Protein AF-0000000084919723 (afdb_homodimer)

Nearest PDB structures (foldseek):
  8glk-assembly1_D  TM=8.904E-01  e=1.336E-05  Flavobacterium johnsoniae
  6lej-assembly1_B  TM=5.626E-01  e=4.099E-02  Escherichia coli
  5lfr-assembly1_A  TM=5.494E-01  e=1.165E-01  Mus musculus
  5lf5-assembly1_A-2  TM=5.710E-01  e=1.374E-01  Mus musculus
  6fg9-assembly1_A  TM=4.676E-01  e=4.608E-01  Mus musculus

Foldseek 3Di:
DPPPPPPPPPPPPPPPPPPPPLPVFVPQAPWDWPDAAAEPQKIWTDGPVQAKKWKWKAAPVGHTPDTDIDRHTMDGRNVPDFDKIWMWIGDDPTIHIDIYGYD/DPPPPPPPPPPPPPPPPPPPPLPVFVPQAPWDWPDAAAEPQKIWTDGPVQAKKWKWKAAPVGHTPDTDIDRHTMDGRNVPDFDKIKMWIDDDPTIGIDIYGYD

Solvent-accessible surface area (backbone atoms only — not comparable to full-atom values): 11882 Å² total; per-residue (Å²): 135,87,80,80,81,79,80,80,78,78,78,77,78,74,28,52,25,56,60,51,60,84,52,78,38,67,58,50,57,63,62,42,72,41,58,74,59,20,71,79,32,45,34,33,48,42,42,70,81,58,55,59,27,43,40,39,28,24,38,62,72,48,49,77,76,45,75,48,75,38,78,61,38,76,42,82,44,67,87,54,73,64,45,61,32,33,35,35,43,34,43,86,95,28,42,38,77,44,84,39,41,36,88,133,87,80,78,77,80,79,79,78,76,78,76,78,76,25,51,26,55,60,51,61,85,52,76,36,68,58,49,58,65,63,41,72,42,57,75,61,19,69,79,31,45,34,31,48,42,41,71,79,58,57,59,27,43,40,39,30,24,39,63,70,49,49,77,74,45,76,47,77,38,76,61,37,75,43,83,44,68,88,55,73,65,46,60,31,30,36,34,43,34,43,87,95,28,42,40,77,44,83,39,41,36,88

Organism: Cellulophaga lytica (strain ATCC 23178 / DSM 7489 / JCM 8516 / NBRC 14961 / NCIMB 1423 / VKM B-1433 / Cy l20) (NCBI:txid867900)

InterPro domains:
  IPR026444 Secretion system, C-terminal sorting domain [PF18962] (32-103)
  IPR026444 Secretion system, C-terminal sorting domain [TIGR04183] (33-103)

Secondary structure (DSSP, 8-state):
----------------B----S---S--TT-EEESSSB-SSEEEEE-SS---EEEEEEETTS-EEEEEEESSSEEE-TTSPSEEEEEEEEETTEEEEEEEEE-/----------------B--------S--TT-EEESSSB-SSEEEEE-SS---EEEEEEETTS-EEEEEEESSSEEE-TTSPSEEEEEEEEETTEEEEEEEEE-

pLDDT: mean 82.04, std 25.52, range [29.33, 98.75]

Radius of gyration: 21.24 Å; Cα contacts (8 Å, |Δi|>4): 417; chains: 2; bounding box: 70×53×60 Å

Structure (mmCIF, N/CA/C/O backbone):
data_AF-0000000084919723-model_v1
#
loop_
_entity.id
_entity.type
_entity.pdbx_description
1 polymer 'Secretion system C-terminal sorting domain-containing protein'
#
loop_
_atom_site.group_PDB
_atom_site.id
_atom_site.type_symbol
_atom_site.label_atom_id
_atom_site.label_alt_id
_atom_site.label_comp_id
_atom_site.label_asym_id
_atom_site.label_entity_id
_atom_site.label_seq_id
_atom_site.pdbx_PDB_ins_code
_atom_site.Cartn_x
_atom_site.Cartn_y
_atom_site.Cartn_z
_atom_site.occupancy
_atom_site.B_iso_or_equiv
_atom_site.auth_seq_id
_atom_site.auth_comp_id
_atom_site.auth_asym_id
_atom_site.auth_atom_id
_atom_site.pdbx_PDB_model_num
ATOM 1 N N . MET A 1 1 ? -55.062 -5.582 0.787 1 38.34 1 MET A N 1
ATOM 2 C CA . MET A 1 1 ? -53.969 -4.633 0.976 1 38.34 1 MET A CA 1
ATOM 3 C C . MET A 1 1 ? -52.625 -5.352 1.031 1 38.34 1 MET A C 1
ATOM 5 O O . MET A 1 1 ? -52.438 -6.289 1.811 1 38.34 1 MET A O 1
ATOM 9 N N . LYS A 1 2 ? -52.031 -5.523 -0.202 1 42.22 2 LYS A N 1
ATOM 10 C CA . LYS A 1 2 ? -50.781 -6.238 -0.473 1 42.22 2 LYS A CA 1
ATOM 11 C C . LYS A 1 2 ? -49.594 -5.57 0.223 1 42.22 2 LYS A C 1
ATOM 13 O O . LYS A 1 2 ? -49.344 -4.375 0.038 1 42.22 2 LYS A O 1
ATOM 18 N N . HIS A 1 3 ? -49.25 -5.906 1.505 1 44.12 3 HIS A N 1
ATOM 19 C CA . HIS A 1 3 ? -48.062 -5.445 2.256 1 44.12 3 HIS A CA 1
ATOM 20 C C . HIS A 1 3 ? -46.781 -5.816 1.548 1 44.12 3 HIS A C 1
ATOM 22 O O . HIS A 1 3 ? -46.531 -6.992 1.264 1 44.12 3 HIS A O 1
ATOM 28 N N . LEU A 1 4 ? -46.281 -4.988 0.608 1 45.72 4 LEU A N 1
ATOM 29 C CA . LEU A 1 4 ? -44.969 -5.039 -0.039 1 45.72 4 LEU A CA 1
ATOM 30 C C . LEU A 1 4 ? -43.844 -4.93 0.989 1 45.72 4 LEU A C 1
ATOM 32 O O . LEU A 1 4 ? -43.75 -3.928 1.697 1 45.72 4 LEU A O 1
ATOM 36 N N . TYR A 1 5 ? -43.312 -6.059 1.498 1 51.69 5 TYR A N 1
ATOM 37 C CA . TYR A 1 5 ? -42.125 -6.129 2.348 1 51.69 5 TYR A CA 1
ATOM 38 C C . TYR A 1 5 ? -40.875 -5.621 1.609 1 51.69 5 TYR A C 1
ATOM 40 O O . TYR A 1 5 ? -40.625 -6.016 0.469 1 51.69 5 TYR A O 1
ATOM 48 N N . LEU A 1 6 ? -40.469 -4.383 1.854 1 44.09 6 LEU A N 1
ATOM 49 C CA . LEU A 1 6 ? -39.188 -3.785 1.432 1 44.09 6 LEU A CA 1
ATOM 50 C C . LEU A 1 6 ? -38 -4.547 2.018 1 44.09 6 LEU A C 1
ATOM 52 O O . LEU A 1 6 ? -37.844 -4.582 3.236 1 44.09 6 LEU A O 1
ATOM 56 N N . VAL A 1 7 ? -37.5 -5.594 1.404 1 42.28 7 VAL A N 1
ATOM 57 C CA . VAL A 1 7 ? -36.281 -6.332 1.781 1 42.28 7 VAL A CA 1
ATOM 58 C C . VAL A 1 7 ? -35.062 -5.414 1.688 1 42.28 7 VAL A C 1
ATOM 60 O O . VAL A 1 7 ? -34.75 -4.895 0.614 1 42.28 7 VAL A O 1
ATOM 63 N N . LEU A 1 8 ? -34.688 -4.703 2.742 1 40.97 8 LEU A N 1
ATOM 64 C CA . LEU A 1 8 ? -33.469 -3.93 2.957 1 40.97 8 LEU A CA 1
ATOM 65 C C . LEU A 1 8 ? -32.219 -4.805 2.785 1 40.97 8 LEU A C 1
ATOM 67 O O . LEU A 1 8 ? -31.984 -5.703 3.596 1 40.97 8 LEU A O 1
ATOM 71 N N . PHE A 1 9 ? -31.75 -5.031 1.542 1 41.09 9 PHE A N 1
ATOM 72 C CA . PHE A 1 9 ? -30.484 -5.676 1.232 1 41.09 9 PHE A CA 1
ATOM 73 C C . PHE A 1 9 ? -29.312 -4.812 1.685 1 41.09 9 PHE A C 1
ATOM 75 O O . PHE A 1 9 ? -29.062 -3.75 1.111 1 41.09 9 PHE A O 1
ATOM 82 N N . PHE A 1 10 ? -29 -4.75 2.951 1 34.84 10 PHE A N 1
ATOM 83 C CA . PHE A 1 10 ? -27.797 -4.094 3.457 1 34.84 10 PHE A CA 1
ATOM 84 C C . PHE A 1 10 ? -26.547 -4.77 2.916 1 34.84 10 PHE A C 1
ATOM 86 O O . PHE A 1 10 ? -26.281 -5.934 3.223 1 34.84 10 PHE A O 1
ATOM 93 N N . VAL A 1 11 ? -26.047 -4.359 1.788 1 35.03 11 VAL A N 1
ATOM 94 C CA . VAL A 1 11 ? -24.75 -4.785 1.243 1 35.03 11 VAL A CA 1
ATOM 95 C C . VAL A 1 11 ? -23.625 -4.297 2.146 1 35.03 11 VAL A C 1
ATOM 97 O O . VAL A 1 11 ? -23.422 -3.09 2.297 1 35.03 11 VAL A O 1
ATOM 100 N N . PHE A 1 12 ? -23.297 -4.957 3.219 1 29.52 12 PHE A N 1
ATOM 101 C CA . PHE A 1 12 ? -22.094 -4.809 4.039 1 29.52 12 PHE A CA 1
ATOM 102 C C . PHE A 1 12 ? -20.844 -4.918 3.188 1 29.52 12 PHE A C 1
ATOM 104 O O . PHE A 1 12 ? -20.531 -5.988 2.654 1 29.52 12 PHE A O 1
ATOM 111 N N . SER A 1 13 ? -20.469 -3.842 2.52 1 32.53 13 SER A N 1
ATOM 112 C CA . SER A 1 13 ? -19.188 -3.793 1.839 1 32.53 13 SER A CA 1
ATOM 113 C C . SER A 1 13 ? -18.031 -3.99 2.82 1 32.53 13 SER A C 1
ATOM 115 O O . SER A 1 13 ? -17.828 -3.172 3.723 1 32.53 13 SER A O 1
ATOM 117 N N . THR A 1 14 ? -17.703 -5.156 3.324 1 29.45 14 THR A N 1
ATOM 118 C CA . THR A 1 14 ? -16.562 -5.531 4.145 1 29.45 14 THR A CA 1
ATOM 119 C C . THR A 1 14 ? -15.25 -5.066 3.504 1 29.45 14 THR A C 1
ATOM 121 O O . THR A 1 14 ? -14.938 -5.453 2.375 1 29.45 14 THR A O 1
ATOM 124 N N . VAL A 1 15 ? -14.859 -3.859 3.725 1 32.19 15 VAL A N 1
ATOM 125 C CA . VAL A 1 15 ? -13.492 -3.469 3.404 1 32.19 15 VAL A CA 1
ATOM 126 C C . VAL A 1 15 ? -12.508 -4.391 4.125 1 32.19 15 VAL A C 1
ATOM 128 O O . VAL A 1 15 ? -12.609 -4.59 5.336 1 32.19 15 VAL A O 1
ATOM 131 N N . VAL A 1 16 ? -12.117 -5.434 3.605 1 32.03 16 VAL A N 1
ATOM 132 C CA . VAL A 1 16 ? -11.102 -6.32 4.152 1 32.03 16 VAL A CA 1
ATOM 133 C C . VAL A 1 16 ? -9.812 -5.535 4.414 1 32.03 16 VAL A C 1
ATOM 135 O O . VAL A 1 16 ? -9.273 -4.895 3.51 1 32.03 16 VAL A O 1
ATOM 138 N N . ALA A 1 17 ? -9.688 -4.91 5.539 1 35.28 17 ALA A N 1
ATOM 139 C CA . ALA A 1 17 ? -8.375 -4.508 6.047 1 35.28 17 ALA A CA 1
ATOM 140 C C . ALA A 1 17 ? -7.332 -5.59 5.789 1 35.28 17 ALA A C 1
ATOM 142 O O . ALA A 1 17 ? -7.508 -6.738 6.199 1 35.28 17 ALA A O 1
ATOM 143 N N . PHE A 1 18 ? -6.621 -5.379 4.738 1 35.22 18 PHE A N 1
ATOM 144 C CA . PHE A 1 18 ? -5.488 -6.242 4.426 1 35.22 18 PHE A CA 1
ATOM 145 C C . PHE A 1 18 ? -4.449 -6.199 5.539 1 35.22 18 PHE A C 1
ATOM 147 O O . PHE A 1 18 ? -3.451 -5.484 5.438 1 35.22 18 PHE A O 1
ATOM 154 N N . GLY A 1 19 ? -4.902 -5.84 6.754 1 35 19 GLY A N 1
ATOM 155 C CA . GLY A 1 19 ? -3.828 -6.102 7.695 1 35 19 GLY A CA 1
ATOM 156 C C . GLY A 1 19 ? -3.338 -7.535 7.656 1 35 19 GLY A C 1
ATOM 157 O O . GLY A 1 19 ? -3.471 -8.273 8.641 1 35 19 GLY A O 1
ATOM 158 N N . GLN A 1 20 ? -3.633 -8.211 6.742 1 32.84 20 GLN A N 1
ATOM 159 C CA . GLN A 1 20 ? -2.963 -9.492 6.914 1 32.84 20 GLN A CA 1
ATOM 160 C C . GLN A 1 20 ? -1.489 -9.305 7.266 1 32.84 20 GLN A C 1
ATOM 162 O O . GLN A 1 20 ? -0.781 -8.539 6.602 1 32.84 20 GLN A O 1
ATOM 167 N N . ASP A 1 21 ? -1.172 -9.289 8.516 1 33.5 21 ASP A N 1
ATOM 168 C CA . ASP A 1 21 ? 0.219 -9.695 8.695 1 33.5 21 ASP A CA 1
ATOM 169 C C . ASP A 1 21 ? 0.767 -10.352 7.43 1 33.5 21 ASP A C 1
ATOM 171 O O . ASP A 1 21 ? 0.082 -11.148 6.793 1 33.5 21 ASP A O 1
ATOM 175 N N . ALA A 1 22 ? 1.42 -9.609 6.594 1 39.16 22 ALA A N 1
ATOM 176 C CA . ALA A 1 22 ? 2.186 -10.492 5.719 1 39.16 22 ALA A CA 1
ATOM 177 C C . ALA A 1 22 ? 2.395 -11.859 6.371 1 39.16 22 ALA A C 1
ATOM 179 O O . ALA A 1 22 ? 3.41 -12.094 7.031 1 39.16 22 ALA A O 1
ATOM 180 N N . LYS A 1 23 ? 1.551 -12.172 7.445 1 38.44 23 LYS A N 1
ATOM 181 C CA . LYS A 1 23 ? 1.641 -13.586 7.82 1 38.44 23 LYS A CA 1
ATOM 182 C C . LYS A 1 23 ? 2.076 -14.445 6.637 1 38.44 23 LYS A C 1
ATOM 184 O O . LYS A 1 23 ? 1.761 -14.125 5.484 1 38.44 23 LYS A O 1
ATOM 189 N N . ASN A 1 24 ? 3.012 -15.32 6.875 1 38.72 24 ASN A N 1
ATOM 190 C CA . ASN A 1 24 ? 3.305 -16.578 6.188 1 38.72 24 ASN A CA 1
ATOM 191 C C . ASN A 1 24 ? 2.031 -17.25 5.691 1 38.72 24 ASN A C 1
ATOM 193 O O . ASN A 1 24 ? 1.347 -17.938 6.453 1 38.72 24 ASN A O 1
ATOM 197 N N . SER A 1 25 ? 0.847 -16.453 5.391 1 46.12 25 SER A N 1
ATOM 198 C CA . SER A 1 25 ? -0.147 -17.297 4.723 1 46.12 25 SER A CA 1
ATOM 199 C C . SER A 1 25 ? 0.434 -18.656 4.34 1 46.12 25 SER A C 1
ATOM 201 O O . SER A 1 25 ? 1.644 -18.781 4.145 1 46.12 25 SER A O 1
ATOM 203 N N . SER A 1 26 ? -0.144 -19.594 4.766 1 57.94 26 SER A N 1
ATOM 204 C CA . SER A 1 26 ? 0.304 -20.906 4.312 1 57.94 26 SER A CA 1
ATOM 205 C C . SER A 1 26 ? 0.891 -20.844 2.906 1 57.94 26 SER A C 1
ATOM 207 O O . SER A 1 26 ? 0.173 -20.562 1.943 1 57.94 26 SER A O 1
ATOM 209 N N . ASP A 1 27 ? 2.189 -20.25 2.797 1 80.38 27 ASP A N 1
ATOM 210 C CA . ASP A 1 27 ? 3 -19.922 1.627 1 80.38 27 ASP A CA 1
ATOM 211 C C . ASP A 1 27 ? 2.902 -21.016 0.569 1 80.38 27 ASP A C 1
ATOM 213 O O . ASP A 1 27 ? 2.734 -22.188 0.9 1 80.38 27 ASP A O 1
ATOM 217 N N . ILE A 1 28 ? 2.266 -20.531 -0.395 1 95.44 28 ILE A N 1
ATOM 218 C CA . ILE A 1 28 ? 2.369 -21.391 -1.572 1 95.44 28 ILE A CA 1
ATOM 219 C C . ILE A 1 28 ? 3.797 -21.906 -1.703 1 95.44 28 ILE A C 1
ATOM 221 O O . ILE A 1 28 ? 4.742 -21.125 -1.855 1 95.44 28 ILE A O 1
ATOM 225 N N . GLU A 1 29 ? 3.828 -23.25 -1.446 1 94.88 29 GLU A N 1
ATOM 226 C CA . GLU A 1 29 ? 5.148 -23.875 -1.466 1 94.88 29 GLU A CA 1
ATOM 227 C C . GLU A 1 29 ? 5.887 -23.562 -2.766 1 94.88 29 GLU A C 1
ATOM 229 O O . GLU A 1 29 ? 5.348 -23.766 -3.855 1 94.88 29 GLU A O 1
ATOM 234 N N . GLY A 1 30 ? 7.051 -23.078 -2.668 1 96.19 30 GLY A N 1
ATOM 235 C CA . GLY A 1 30 ? 7.914 -22.875 -3.82 1 96.19 30 GLY A CA 1
ATOM 236 C C . GLY A 1 30 ? 7.598 -21.609 -4.594 1 96.19 30 GLY A C 1
ATOM 237 O O . GLY A 1 30 ? 8.094 -21.422 -5.703 1 96.19 30 GLY A O 1
ATOM 238 N N . LEU A 1 31 ? 6.828 -20.766 -4.039 1 96.94 31 LEU A N 1
ATOM 239 C CA . LEU A 1 31 ? 6.422 -19.562 -4.77 1 96.94 31 LEU A CA 1
ATOM 240 C C . LEU A 1 31 ? 7.621 -18.656 -5.027 1 96.94 31 LEU A C 1
ATOM 242 O O . LEU A 1 31 ? 8.336 -18.281 -4.098 1 96.94 31 LEU A O 1
ATOM 246 N N . LYS A 1 32 ? 7.816 -18.359 -6.34 1 96.44 32 LYS A N 1
ATOM 247 C CA . LYS A 1 32 ? 8.836 -17.406 -6.797 1 96.44 32 LYS A CA 1
ATOM 248 C C . LYS A 1 32 ? 8.289 -16.484 -7.879 1 96.44 32 LYS A C 1
ATOM 250 O O . LYS A 1 32 ? 7.551 -16.938 -8.766 1 96.44 32 LYS A O 1
ATOM 255 N N . LEU A 1 33 ? 8.609 -15.281 -7.676 1 97.38 33 LEU A N 1
ATOM 256 C CA . LEU A 1 33 ? 8.289 -14.281 -8.688 1 97.38 33 LEU A CA 1
ATOM 257 C C . LEU A 1 33 ? 9.562 -13.727 -9.32 1 97.38 33 LEU A C 1
ATOM 259 O O . LEU A 1 33 ? 10.406 -13.148 -8.633 1 97.38 33 LEU A O 1
ATOM 263 N N . TYR A 1 34 ? 9.766 -13.914 -10.664 1 97.06 34 TYR A N 1
ATOM 264 C CA . TYR A 1 34 ? 10.961 -13.398 -11.32 1 97.06 34 TYR A CA 1
ATOM 265 C C . TYR A 1 34 ? 10.695 -13.094 -12.789 1 97.06 34 TYR A C 1
ATOM 267 O O . TYR A 1 34 ? 9.898 -13.781 -13.438 1 97.06 34 TYR A O 1
ATOM 275 N N . PRO A 1 35 ? 11.328 -12.117 -13.211 1 98 35 PRO A N 1
ATOM 276 C CA . PRO A 1 35 ? 12.141 -11.141 -12.484 1 98 35 PRO A CA 1
ATOM 277 C C . PRO A 1 35 ? 11.297 -10.172 -11.656 1 98 35 PRO A C 1
ATOM 279 O O . PRO A 1 35 ? 10.102 -10.023 -11.906 1 98 35 PRO A O 1
ATOM 282 N N . ASN A 1 36 ? 11.875 -9.523 -10.578 1 96.31 36 ASN A N 1
ATOM 283 C CA . ASN A 1 36 ? 11.312 -8.453 -9.758 1 96.31 36 ASN A CA 1
ATOM 284 C C . ASN A 1 36 ? 12.406 -7.535 -9.219 1 96.31 36 ASN A C 1
ATOM 286 O O . ASN A 1 36 ? 13.156 -7.914 -8.312 1 96.31 36 ASN A O 1
ATOM 290 N N . PRO A 1 37 ? 12.555 -6.457 -10.008 1 97.25 37 PRO A N 1
ATOM 291 C CA . PRO A 1 37 ? 11.602 -5.652 -10.781 1 97.25 37 PRO A CA 1
ATOM 292 C C . PRO A 1 37 ? 11.375 -6.191 -12.188 1 97.25 37 PRO A C 1
ATOM 294 O O . PRO A 1 37 ? 12.297 -6.754 -12.797 1 97.25 37 PRO A O 1
ATOM 297 N N . VAL A 1 38 ? 10.18 -6.027 -12.594 1 97.5 38 VAL A N 1
ATOM 298 C CA . VAL A 1 38 ? 9.812 -6.391 -13.961 1 97.5 38 VAL A CA 1
ATOM 299 C C . VAL A 1 38 ? 10.281 -5.305 -14.93 1 97.5 38 VAL A C 1
ATOM 301 O O . VAL A 1 38 ? 9.938 -4.133 -14.766 1 97.5 38 VAL A O 1
ATOM 304 N N . THR A 1 39 ? 10.984 -5.648 -15.938 1 95.19 39 THR A N 1
ATOM 305 C CA . THR A 1 39 ? 11.477 -4.656 -16.891 1 95.19 39 THR A CA 1
ATOM 306 C C . THR A 1 39 ? 11.031 -5.004 -18.312 1 95.19 39 THR A C 1
ATOM 308 O O . THR A 1 39 ? 10.984 -4.137 -19.188 1 95.19 39 THR A O 1
ATOM 311 N N . SER A 1 40 ? 10.648 -6.246 -18.562 1 89.5 40 SER A N 1
ATOM 312 C CA . SER A 1 40 ? 10.328 -6.715 -19.906 1 89.5 40 SER A CA 1
ATOM 313 C C . SER A 1 40 ? 8.828 -6.898 -20.078 1 89.5 40 SER A C 1
ATOM 315 O O . SER A 1 40 ? 8.375 -7.43 -21.094 1 89.5 40 SER A O 1
ATOM 317 N N . GLY A 1 41 ? 8.086 -6.512 -19.109 1 94.25 41 GLY A N 1
ATOM 318 C CA . GLY A 1 41 ? 6.633 -6.598 -19.188 1 94.25 41 GLY A CA 1
ATOM 319 C C . GLY A 1 41 ? 6.102 -7.977 -18.844 1 94.25 41 GLY A C 1
ATOM 320 O O . GLY A 1 41 ? 4.898 -8.227 -18.969 1 94.25 41 GLY A O 1
ATOM 321 N N . LYS A 1 42 ? 7.07 -8.867 -18.625 1 96.75 42 LYS A N 1
ATOM 322 C CA . LYS A 1 42 ? 6.656 -10.219 -18.266 1 96.75 42 LYS A CA 1
ATOM 323 C C . LYS A 1 42 ? 7.281 -10.656 -16.953 1 96.75 42 LYS A C 1
ATOM 325 O O . LYS A 1 42 ? 8.406 -10.273 -16.625 1 96.75 42 LYS A O 1
ATOM 330 N N . ILE A 1 43 ? 6.469 -11.484 -16.234 1 97.81 43 ILE A N 1
ATOM 331 C CA . ILE A 1 43 ? 6.988 -12.094 -15.008 1 97.81 43 ILE A CA 1
ATOM 332 C C . ILE A 1 43 ? 6.586 -13.562 -14.953 1 97.81 43 ILE A C 1
ATOM 334 O O . ILE A 1 43 ? 5.605 -13.969 -15.578 1 97.81 43 ILE A O 1
ATOM 338 N N . TYR A 1 44 ? 7.438 -14.281 -14.242 1 98.31 44 TYR A N 1
ATOM 339 C CA . TYR A 1 44 ? 7.133 -15.695 -14.039 1 98.31 44 TYR A CA 1
ATOM 340 C C . TYR A 1 44 ? 6.754 -15.969 -12.586 1 98.31 44 TYR A C 1
ATOM 342 O O . TYR A 1 44 ? 7.449 -15.531 -11.664 1 98.31 44 TYR A O 1
ATOM 350 N N . ILE A 1 45 ? 5.656 -16.688 -12.422 1 97.88 45 ILE A N 1
ATOM 351 C CA . ILE A 1 45 ? 5.188 -17.109 -11.102 1 97.88 45 ILE A CA 1
ATOM 352 C C . ILE A 1 45 ? 5.293 -18.625 -10.984 1 97.88 45 ILE A C 1
ATOM 354 O O . ILE A 1 45 ? 4.453 -19.359 -11.508 1 97.88 45 ILE A O 1
ATOM 358 N N . SER A 1 46 ? 6.285 -19 -10.227 1 97.62 46 SER A N 1
ATOM 359 C CA . SER A 1 46 ? 6.547 -20.422 -10.102 1 97.62 46 SER A CA 1
ATOM 360 C C . SER A 1 46 ? 6.102 -20.953 -8.742 1 97.62 46 SER A C 1
ATOM 362 O O . SER A 1 46 ? 6.285 -20.281 -7.719 1 97.62 46 SER A O 1
ATOM 364 N N . THR A 1 47 ? 5.465 -22.078 -8.672 1 97.06 47 THR A N 1
ATOM 365 C CA . THR A 1 47 ? 5.098 -22.797 -7.453 1 97.06 47 THR A CA 1
ATOM 366 C C . THR A 1 47 ? 5.434 -24.281 -7.582 1 97.06 47 THR A C 1
ATOM 368 O O . THR A 1 47 ? 5.684 -24.781 -8.688 1 97.06 47 THR A O 1
ATOM 371 N N . LYS A 1 48 ? 5.48 -24.953 -6.457 1 97 48 LYS A N 1
ATOM 372 C CA . LYS A 1 48 ? 5.824 -26.375 -6.48 1 97 48 LYS A CA 1
ATOM 373 C C . LYS A 1 48 ? 4.789 -27.172 -7.266 1 97 48 LYS A C 1
ATOM 375 O O . LYS A 1 48 ? 5.145 -28 -8.109 1 97 48 LYS A O 1
ATOM 380 N N . LYS A 1 49 ? 3.48 -26.938 -7.078 1 96.56 49 LYS A N 1
ATOM 381 C CA . LYS A 1 49 ? 2.408 -27.719 -7.684 1 96.56 49 LYS A CA 1
ATOM 382 C C . LYS A 1 49 ? 2.088 -27.219 -9.086 1 96.56 49 LYS A C 1
ATOM 384 O O . LYS A 1 49 ? 1.546 -27.953 -9.914 1 96.56 49 LYS A O 1
ATOM 389 N N . ASN A 1 50 ? 2.381 -25.938 -9.305 1 97.31 50 ASN A N 1
ATOM 390 C CA . ASN A 1 50 ? 2.068 -25.297 -10.578 1 97.31 50 ASN A CA 1
ATOM 391 C C . ASN A 1 50 ? 0.613 -25.516 -10.977 1 97.31 50 ASN A C 1
ATOM 393 O O . ASN A 1 50 ? 0.324 -25.828 -12.133 1 97.31 50 ASN A O 1
ATOM 397 N N . ALA A 1 51 ? -0.272 -25.578 -10.07 1 98.06 51 ALA A N 1
ATOM 398 C CA . ALA A 1 51 ? -1.706 -25.641 -10.336 1 98.06 51 ALA A CA 1
ATOM 399 C C . ALA A 1 51 ? -2.232 -24.312 -10.867 1 98.06 51 ALA A C 1
ATOM 401 O O . ALA A 1 51 ? -1.541 -23.297 -10.805 1 98.06 51 ALA A O 1
ATOM 402 N N . PRO A 1 52 ? -3.357 -24.297 -11.438 1 98.5 52 PRO A N 1
ATOM 403 C CA . PRO A 1 52 ? -3.947 -23.016 -11.859 1 98.5 52 PRO A CA 1
ATOM 404 C C . PRO A 1 52 ? -4.027 -22.016 -10.719 1 98.5 52 PRO A C 1
ATOM 406 O O . PRO A 1 52 ? -4.332 -22.375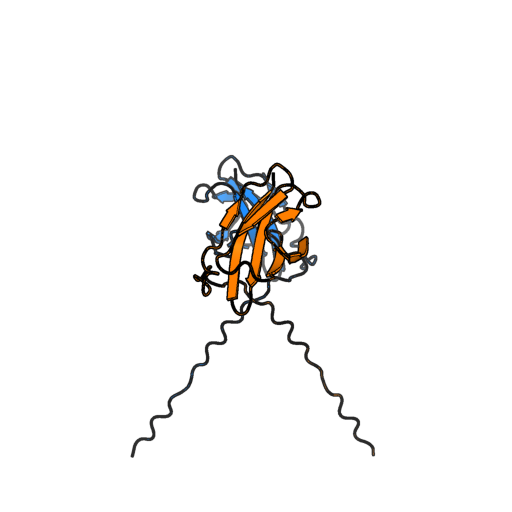 -9.578 1 98.5 52 PRO A O 1
ATOM 409 N N . LYS A 1 53 ? -3.793 -20.781 -11.125 1 98.38 53 LYS A N 1
ATOM 410 C CA . LYS A 1 53 ? -3.75 -19.734 -10.109 1 98.38 53 LYS A CA 1
ATOM 411 C C . LYS A 1 53 ? -4.734 -18.609 -10.438 1 98.38 53 LYS A C 1
ATOM 413 O O . LYS A 1 53 ? -5 -18.344 -11.609 1 98.38 53 LYS A O 1
ATOM 418 N N . LYS A 1 54 ? -5.289 -18.047 -9.43 1 98.75 54 LYS A N 1
ATOM 419 C CA . LYS A 1 54 ? -5.926 -16.734 -9.539 1 98.75 54 LYS A CA 1
ATOM 420 C C . LYS A 1 54 ? -4.98 -15.633 -9.094 1 98.75 54 LYS A C 1
ATOM 422 O O . LYS A 1 54 ? -4.387 -15.711 -8.016 1 98.75 54 LYS A O 1
ATOM 427 N N . ILE A 1 55 ? -4.82 -14.594 -9.961 1 98.62 55 ILE A N 1
ATOM 428 C CA . ILE A 1 55 ? -3.885 -13.508 -9.695 1 98.62 55 ILE A CA 1
ATOM 429 C C . ILE A 1 55 ? -4.648 -12.195 -9.531 1 98.62 55 ILE A C 1
ATOM 431 O O . ILE A 1 55 ? -5.48 -11.844 -10.367 1 98.62 55 ILE A O 1
ATOM 435 N N . LEU A 1 56 ? -4.406 -11.586 -8.414 1 98.62 56 LEU A N 1
ATOM 436 C CA . LEU A 1 56 ? -4.883 -10.227 -8.203 1 98.62 56 LEU A CA 1
ATOM 437 C C . LEU A 1 56 ? -3.719 -9.266 -7.996 1 98.62 56 LEU A C 1
ATOM 439 O O . LEU A 1 56 ? -2.799 -9.555 -7.227 1 98.62 56 LEU A O 1
ATOM 443 N N . ILE A 1 57 ? -3.795 -8.133 -8.727 1 98.44 57 ILE A N 1
ATOM 444 C CA . ILE A 1 57 ? -2.779 -7.105 -8.539 1 98.44 57 ILE A CA 1
ATOM 445 C C . ILE A 1 57 ? -3.445 -5.777 -8.188 1 98.44 57 ILE A C 1
ATOM 447 O O . ILE A 1 57 ? -4.402 -5.363 -8.852 1 98.44 57 ILE A O 1
ATOM 451 N N . PHE A 1 58 ? -2.895 -5.176 -7.176 1 98.12 58 PHE A N 1
ATOM 452 C CA . PHE A 1 58 ? -3.426 -3.902 -6.711 1 98.12 58 PHE A CA 1
ATOM 453 C C . PHE A 1 58 ? -2.34 -2.834 -6.699 1 98.12 58 PHE A C 1
ATOM 455 O O . PHE A 1 58 ? -1.177 -3.127 -6.414 1 98.12 58 PHE A O 1
ATOM 462 N N . ASP A 1 59 ? -2.781 -1.637 -6.93 1 96.62 59 ASP A N 1
ATOM 463 C CA . ASP A 1 59 ? -1.812 -0.558 -6.762 1 96.62 59 ASP A CA 1
ATOM 464 C C . ASP A 1 59 ? -1.728 -0.117 -5.301 1 96.62 59 ASP A C 1
ATOM 466 O O . ASP A 1 59 ? -2.361 -0.716 -4.43 1 96.62 59 ASP A O 1
ATOM 470 N N . VAL A 1 60 ? -0.961 0.832 -5.059 1 94.62 60 VAL A N 1
ATOM 471 C CA . VAL A 1 60 ? -0.621 1.212 -3.693 1 94.62 60 VAL A CA 1
ATOM 472 C C . VAL A 1 60 ? -1.845 1.809 -3.002 1 94.62 60 VAL A C 1
ATOM 474 O O . VAL A 1 60 ? -1.94 1.793 -1.772 1 94.62 60 VAL A O 1
ATOM 477 N N . LEU A 1 61 ? -2.738 2.283 -3.746 1 93.31 61 LEU A N 1
ATOM 478 C CA . LEU A 1 61 ? -3.934 2.893 -3.172 1 93.31 61 LEU A CA 1
ATOM 479 C C . LEU A 1 61 ? -5.047 1.864 -3.014 1 93.31 61 LEU A C 1
ATOM 481 O O . LEU A 1 61 ? -6.148 2.197 -2.566 1 93.31 61 LEU A O 1
ATOM 485 N N . GLY A 1 62 ? -4.738 0.647 -3.473 1 93.75 62 GLY A N 1
ATOM 486 C CA . GLY A 1 62 ? -5.695 -0.425 -3.248 1 93.75 62 GLY A CA 1
ATOM 487 C C . GLY A 1 62 ? -6.605 -0.672 -4.438 1 93.75 62 GLY A C 1
ATOM 488 O O . GLY A 1 62 ? -7.527 -1.486 -4.363 1 93.75 62 GLY A O 1
ATOM 489 N N . ASN A 1 63 ? -6.367 0.032 -5.512 1 95.12 63 ASN A N 1
ATOM 490 C CA . ASN A 1 63 ? -7.141 -0.223 -6.723 1 95.12 63 ASN A CA 1
ATOM 491 C C . ASN A 1 63 ? -6.68 -1.496 -7.426 1 95.12 63 ASN A C 1
ATOM 493 O O . ASN A 1 63 ? -5.48 -1.741 -7.555 1 95.12 63 ASN A O 1
ATOM 497 N N . LYS A 1 64 ? -7.645 -2.277 -7.879 1 97 64 LYS A N 1
ATOM 498 C CA . LYS A 1 64 ? -7.305 -3.486 -8.625 1 97 64 LYS A CA 1
ATOM 499 C C . LYS A 1 64 ? -6.785 -3.148 -10.016 1 97 64 LYS A C 1
ATOM 501 O O . LYS A 1 64 ? -7.504 -2.557 -10.828 1 97 64 LYS A O 1
ATOM 506 N N . ALA A 1 65 ? -5.637 -3.479 -10.273 1 98.06 65 ALA A N 1
ATOM 507 C CA . ALA A 1 65 ? -5.004 -3.189 -11.555 1 98.06 65 ALA A CA 1
ATOM 508 C C . ALA A 1 65 ? -5.18 -4.352 -12.531 1 98.06 65 ALA A C 1
ATOM 510 O O . ALA A 1 65 ? -5.199 -4.152 -13.75 1 98.06 65 ALA A O 1
ATOM 511 N N . LEU A 1 66 ? -5.219 -5.539 -11.953 1 98.44 66 LEU A N 1
ATOM 512 C CA . LEU A 1 66 ? -5.32 -6.727 -12.789 1 98.44 66 LEU A CA 1
ATOM 513 C C . LEU A 1 66 ? -5.949 -7.883 -12.016 1 98.44 66 LEU A C 1
ATOM 515 O O . LEU A 1 66 ? -5.668 -8.07 -10.836 1 98.44 66 LEU A O 1
ATOM 519 N N . GLU A 1 67 ? -6.805 -8.555 -12.562 1 98.69 67 GLU A N 1
ATOM 520 C CA . GLU A 1 67 ? -7.34 -9.836 -12.125 1 98.69 67 GLU A CA 1
ATOM 521 C C . GLU A 1 67 ? -7.34 -10.859 -13.266 1 98.69 67 GLU A C 1
ATOM 523 O O . GLU A 1 67 ? -7.875 -10.586 -14.344 1 98.69 67 GLU A O 1
ATOM 528 N N . THR A 1 68 ? -6.699 -11.977 -13 1 98.62 68 THR A N 1
ATOM 529 C CA . THR A 1 68 ? -6.648 -12.945 -14.086 1 98.62 68 THR A CA 1
ATOM 530 C C . THR A 1 68 ? -6.453 -14.359 -13.539 1 98.62 68 THR A C 1
ATOM 532 O O . THR A 1 68 ? -6.137 -14.539 -12.367 1 98.62 68 THR A O 1
ATOM 535 N N . LYS A 1 69 ? -6.738 -15.297 -14.422 1 98.62 69 LYS A N 1
ATOM 536 C CA . LYS A 1 69 ? -6.387 -16.688 -14.172 1 98.62 69 LYS A CA 1
ATOM 537 C C . LYS A 1 69 ? -5.113 -17.078 -14.922 1 98.62 69 LYS A C 1
ATOM 539 O O . LYS A 1 69 ? -4.961 -16.75 -16.094 1 98.62 69 LYS A O 1
ATOM 544 N N . LEU A 1 70 ? -4.293 -17.719 -14.219 1 98.5 70 LEU A N 1
ATOM 545 C CA . LEU A 1 70 ? -3.01 -18.078 -14.812 1 98.5 70 LEU A CA 1
ATOM 546 C C . LEU A 1 70 ? -2.828 -19.594 -14.836 1 98.5 70 LEU A C 1
ATOM 548 O O . LEU A 1 70 ? -2.877 -20.234 -13.789 1 98.5 70 LEU A O 1
ATOM 552 N N . ILE A 1 71 ? -2.807 -20.047 -16 1 97.69 71 ILE A N 1
ATOM 553 C CA . ILE A 1 71 ? -2.369 -21.422 -16.188 1 97.69 71 ILE A CA 1
ATOM 554 C C . ILE A 1 71 ? -0.909 -21.453 -16.641 1 97.69 71 ILE A C 1
ATOM 556 O O . ILE A 1 71 ? -0.559 -20.859 -17.672 1 97.69 71 ILE A O 1
ATOM 560 N N . GLY A 1 72 ? -0.09 -22.031 -15.82 1 97.25 72 GLY A N 1
ATOM 561 C CA . GLY A 1 72 ? 1.341 -21.953 -16.062 1 97.25 72 GLY A CA 1
ATOM 562 C C . GLY A 1 72 ? 2.033 -20.906 -15.219 1 97.25 72 GLY A C 1
ATOM 563 O O . GLY A 1 72 ? 1.625 -20.641 -14.086 1 97.25 72 GLY A O 1
ATOM 564 N N . LYS A 1 73 ? 3.166 -20.359 -15.812 1 97.75 73 LYS A N 1
ATOM 565 C CA . LYS A 1 73 ? 3.975 -19.547 -14.914 1 97.75 73 LYS A CA 1
ATOM 566 C C . LYS A 1 73 ? 4.148 -18.125 -15.453 1 97.75 73 LYS A C 1
ATOM 568 O O . LYS A 1 73 ? 4.527 -17.219 -14.719 1 97.75 73 LYS A O 1
ATOM 573 N N . GLU A 1 74 ? 3.818 -17.969 -16.75 1 97.88 74 GLU A N 1
ATOM 574 C CA . GLU A 1 74 ? 4.145 -16.688 -17.375 1 97.88 74 GLU A CA 1
ATOM 575 C C . GLU A 1 74 ? 2.971 -15.719 -17.281 1 97.88 74 GLU A C 1
ATOM 577 O O . GLU A 1 74 ? 1.853 -16.047 -17.688 1 97.88 74 GLU A O 1
ATOM 582 N N . LEU A 1 75 ? 3.211 -14.531 -16.797 1 98.38 75 LEU A N 1
ATOM 583 C CA . LEU A 1 75 ? 2.199 -13.484 -16.672 1 98.38 75 LEU A CA 1
ATOM 584 C C . LEU A 1 75 ? 2.637 -12.219 -17.391 1 98.38 75 LEU A C 1
ATOM 586 O O . LEU A 1 75 ? 3.732 -11.703 -17.156 1 98.38 75 LEU A O 1
ATOM 590 N N . ASN A 1 76 ? 1.792 -11.75 -18.266 1 98.12 76 ASN A N 1
ATOM 591 C CA . ASN A 1 76 ? 2.072 -10.531 -19.016 1 98.12 76 ASN A CA 1
ATOM 592 C C . ASN A 1 76 ? 1.617 -9.289 -18.25 1 98.12 76 ASN A C 1
ATOM 594 O O . ASN A 1 76 ? 0.46 -9.203 -17.844 1 98.12 76 ASN A O 1
ATOM 598 N N . LEU A 1 77 ? 2.568 -8.352 -18.062 1 98.31 77 LEU A N 1
ATOM 599 C CA . LEU A 1 77 ? 2.264 -7.152 -17.297 1 98.31 77 LEU A CA 1
ATOM 600 C C . LEU A 1 77 ? 2.535 -5.898 -18.109 1 98.31 77 LEU A C 1
ATOM 602 O O . LEU A 1 77 ? 2.707 -4.812 -17.562 1 98.31 77 LEU A O 1
ATOM 606 N N . SER A 1 78 ? 2.572 -6.039 -19.391 1 96.44 78 SER A N 1
ATOM 607 C CA . SER A 1 78 ? 2.951 -4.941 -20.281 1 96.44 78 SER A CA 1
ATOM 608 C C . SER A 1 78 ? 1.932 -3.81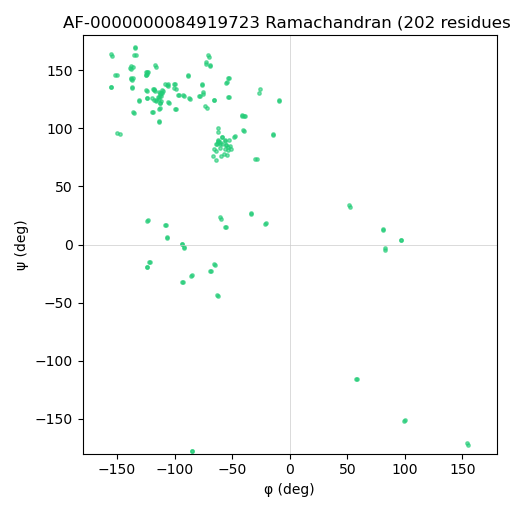1 -20.234 1 96.44 78 SER A C 1
ATOM 610 O O . SER A 1 78 ? 2.234 -2.676 -20.609 1 96.44 78 SER A O 1
ATOM 612 N N . ASN A 1 79 ? 0.782 -4.113 -19.734 1 96.38 79 ASN A N 1
ATOM 613 C CA . ASN A 1 79 ? -0.285 -3.117 -19.734 1 96.38 79 ASN A CA 1
ATOM 614 C C . ASN A 1 79 ? -0.309 -2.33 -18.422 1 96.38 79 ASN A C 1
ATOM 616 O O . ASN A 1 79 ? -1.14 -1.437 -18.25 1 96.38 79 ASN A O 1
ATOM 620 N N . LEU A 1 80 ? 0.577 -2.637 -17.547 1 97.56 80 LEU A N 1
ATOM 621 C CA . LEU A 1 80 ? 0.637 -1.927 -16.281 1 97.56 80 LEU A CA 1
ATOM 622 C C . LEU A 1 80 ? 1.737 -0.872 -16.297 1 97.56 80 LEU A C 1
ATOM 624 O O . LEU A 1 80 ? 2.822 -1.108 -16.828 1 97.56 80 LEU A O 1
ATOM 628 N N . ASP A 1 81 ? 1.45 0.27 -15.766 1 95.81 81 ASP A N 1
ATOM 629 C CA . ASP A 1 81 ? 2.424 1.353 -15.664 1 95.81 81 ASP A CA 1
ATOM 630 C C . ASP A 1 81 ? 3.523 1.011 -14.664 1 95.81 81 ASP A C 1
ATOM 632 O O . ASP A 1 81 ? 3.316 0.194 -13.766 1 95.81 81 ASP A O 1
ATOM 636 N N . ALA A 1 82 ? 4.676 1.621 -14.859 1 96.5 82 ALA A N 1
ATOM 637 C CA . ALA A 1 82 ? 5.754 1.5 -13.883 1 96.5 82 ALA A CA 1
ATOM 638 C C . ALA A 1 82 ? 5.289 1.926 -12.492 1 96.5 82 ALA A C 1
ATOM 640 O O . ALA A 1 82 ? 4.527 2.887 -12.359 1 96.5 82 ALA A O 1
ATOM 641 N N . GLY A 1 83 ? 5.695 1.215 -11.5 1 95.88 83 GLY A N 1
ATOM 642 C CA . GLY A 1 83 ? 5.332 1.515 -10.125 1 95.88 83 GLY A CA 1
ATOM 643 C C . GLY A 1 83 ? 5.371 0.3 -9.219 1 95.88 83 GLY A C 1
ATOM 644 O O . GLY A 1 83 ? 5.922 -0.74 -9.586 1 95.88 83 GLY A O 1
ATOM 645 N N . VAL A 1 84 ? 4.906 0.521 -8.039 1 97 84 VAL A N 1
ATOM 646 C CA . VAL A 1 84 ? 4.887 -0.55 -7.051 1 97 84 VAL A CA 1
ATOM 647 C C . VAL A 1 84 ? 3.459 -1.05 -6.852 1 97 84 VAL A C 1
ATOM 649 O O . VAL A 1 84 ? 2.52 -0.252 -6.781 1 97 84 VAL A O 1
ATOM 652 N N . TYR A 1 85 ? 3.352 -2.396 -6.777 1 97.5 85 TYR A N 1
ATOM 653 C CA . TYR A 1 85 ? 2.057 -3.061 -6.664 1 97.5 85 TYR A CA 1
ATOM 654 C C . TYR A 1 85 ? 2.094 -4.145 -5.594 1 97.5 85 TYR A C 1
ATOM 656 O O . TYR A 1 85 ? 3.162 -4.477 -5.074 1 97.5 85 TYR A O 1
ATOM 664 N N . VAL A 1 86 ? 0.908 -4.633 -5.273 1 97.44 86 VAL A N 1
ATOM 665 C CA . VAL A 1 86 ? 0.746 -5.84 -4.469 1 97.44 86 VAL A CA 1
ATOM 666 C C . VAL A 1 86 ? 0.154 -6.957 -5.328 1 97.44 86 VAL A C 1
ATOM 668 O O . VAL A 1 86 ? -0.839 -6.75 -6.027 1 97.44 86 VAL A O 1
ATOM 671 N N . ILE A 1 87 ? 0.795 -8.055 -5.316 1 97.81 87 ILE A N 1
ATOM 672 C CA . ILE A 1 87 ? 0.269 -9.195 -6.059 1 97.81 87 ILE A CA 1
ATOM 673 C C . ILE A 1 87 ? -0.173 -10.281 -5.082 1 97.81 87 ILE A C 1
ATOM 675 O O . ILE A 1 87 ? 0.574 -10.648 -4.172 1 97.81 87 ILE A O 1
ATOM 679 N N . ARG A 1 88 ? -1.327 -10.734 -5.293 1 97.81 88 ARG A N 1
ATOM 680 C CA . ARG A 1 88 ? -1.871 -11.859 -4.535 1 97.81 88 ARG A CA 1
ATOM 681 C C . ARG A 1 88 ? -2.076 -13.078 -5.43 1 97.81 88 ARG A C 1
ATOM 683 O O . ARG A 1 88 ? -2.75 -12.992 -6.457 1 97.81 88 ARG A O 1
ATOM 690 N N . VAL A 1 89 ? -1.532 -14.133 -4.984 1 98.06 89 VAL A N 1
ATOM 691 C CA . VAL A 1 89 ? -1.606 -15.383 -5.73 1 98.06 89 VAL A CA 1
ATOM 692 C C . VAL A 1 89 ? -2.461 -16.391 -4.965 1 98.06 89 VAL A C 1
ATOM 694 O O . VAL A 1 89 ? -2.207 -16.672 -3.791 1 98.06 89 VAL A O 1
ATOM 697 N N . PHE A 1 90 ? -3.469 -16.812 -5.613 1 97.62 90 PHE A N 1
ATOM 698 C CA . PHE A 1 90 ? -4.301 -17.875 -5.082 1 97.62 90 PHE A CA 1
ATOM 699 C C . PHE A 1 90 ? -4.031 -19.188 -5.809 1 97.62 90 PHE A C 1
ATOM 701 O O . PHE A 1 90 ? -4.129 -19.25 -7.035 1 97.62 90 PHE A O 1
ATOM 708 N N . GLU A 1 91 ? -3.652 -20.188 -5.133 1 97.69 91 GLU A N 1
ATOM 709 C CA . GLU A 1 91 ? -3.461 -21.531 -5.688 1 97.69 91 GLU A CA 1
ATOM 710 C C . GLU A 1 91 ? -4.059 -22.594 -4.77 1 97.69 91 GLU A C 1
ATOM 712 O O . GLU A 1 91 ? -3.6 -22.781 -3.643 1 97.69 91 GLU A O 1
ATOM 717 N N . LYS A 1 92 ? -5.078 -23.203 -5.297 1 95.31 92 LYS A N 1
ATOM 718 C CA . LYS A 1 92 ? -5.844 -24.156 -4.496 1 95.31 92 LYS A CA 1
ATOM 719 C C . LYS A 1 92 ? -6.414 -23.484 -3.248 1 95.31 92 LYS A C 1
ATOM 721 O O . LYS A 1 92 ? -7.16 -22.516 -3.346 1 95.31 92 LYS A O 1
ATOM 726 N N . ASP A 1 93 ? -6.008 -23.891 -2.115 1 93.25 93 ASP A N 1
ATOM 727 C CA . ASP A 1 93 ? -6.582 -23.312 -0.9 1 93.25 93 ASP A CA 1
ATOM 728 C C . ASP A 1 93 ? -5.586 -22.391 -0.201 1 93.25 93 ASP A C 1
ATOM 730 O O . ASP A 1 93 ? -5.758 -22.062 0.973 1 93.25 93 ASP A O 1
ATOM 734 N N . LYS A 1 94 ? -4.602 -22.047 -0.985 1 95.56 94 LYS A N 1
ATOM 735 C CA . LYS A 1 94 ? -3.557 -21.219 -0.39 1 95.56 94 LYS A CA 1
ATOM 736 C C . LYS A 1 94 ? -3.5 -19.844 -1.054 1 95.56 94 LYS A C 1
ATOM 738 O O . LYS A 1 94 ? -3.844 -19.703 -2.229 1 95.56 94 LYS A O 1
ATOM 743 N N . VAL A 1 95 ? -3.037 -18.906 -0.282 1 96.19 95 VAL A N 1
ATOM 744 C CA . VAL A 1 95 ? -2.891 -17.547 -0.786 1 96.19 95 VAL A CA 1
ATOM 745 C C . VAL A 1 95 ? -1.552 -16.969 -0.332 1 96.19 95 VAL A C 1
ATOM 747 O O . VAL A 1 95 ? -1.114 -17.219 0.795 1 96.19 95 VAL A O 1
ATOM 750 N N . ALA A 1 96 ? -0.953 -16.219 -1.262 1 95.44 96 ALA A N 1
ATOM 751 C CA . ALA A 1 96 ? 0.282 -15.508 -0.924 1 95.44 96 ALA A CA 1
ATOM 752 C C . ALA A 1 96 ? 0.262 -14.078 -1.461 1 95.44 96 ALA A C 1
ATOM 754 O O . ALA A 1 96 ? -0.251 -13.828 -2.553 1 95.44 96 ALA A O 1
ATOM 755 N N . THR A 1 97 ? 0.82 -13.211 -0.692 1 96.25 97 THR A N 1
ATOM 756 C CA . THR A 1 97 ? 0.915 -11.805 -1.065 1 96.25 97 THR A CA 1
ATOM 757 C C . THR A 1 97 ? 2.375 -11.375 -1.174 1 96.25 97 THR A C 1
ATOM 759 O O . THR A 1 97 ? 3.199 -11.734 -0.33 1 96.25 97 THR A O 1
ATOM 762 N N . ARG A 1 98 ? 2.678 -10.641 -2.316 1 95.5 98 ARG A N 1
ATOM 763 C CA . ARG A 1 98 ? 4.039 -10.164 -2.539 1 95.5 98 ARG A CA 1
ATOM 764 C C . ARG A 1 98 ? 4.039 -8.734 -3.074 1 95.5 98 ARG A C 1
ATOM 766 O O . ARG A 1 98 ? 3.064 -8.297 -3.689 1 95.5 98 ARG A O 1
ATOM 773 N N . LYS A 1 99 ? 5.113 -8.094 -2.732 1 96.31 99 LYS A N 1
ATOM 774 C CA . LYS A 1 99 ? 5.375 -6.812 -3.383 1 96.31 99 LYS A CA 1
ATOM 775 C C . LYS A 1 99 ? 5.863 -7.012 -4.816 1 96.31 99 LYS A C 1
ATOM 777 O O . LYS A 1 99 ? 6.727 -7.855 -5.07 1 96.31 99 LYS A O 1
ATOM 782 N N . LEU A 1 100 ? 5.234 -6.305 -5.797 1 97.31 100 LEU A N 1
ATOM 783 C CA . LEU A 1 100 ? 5.574 -6.375 -7.215 1 97.31 100 LEU A CA 1
ATOM 784 C C . LEU A 1 100 ? 6.047 -5.02 -7.727 1 97.31 100 LEU A C 1
ATOM 786 O O . LEU A 1 100 ? 5.363 -4.012 -7.551 1 97.31 100 LEU A O 1
ATOM 790 N N . ILE A 1 101 ? 7.254 -4.988 -8.312 1 97.44 101 ILE A N 1
ATOM 791 C CA . ILE A 1 101 ? 7.789 -3.742 -8.852 1 97.44 101 ILE A CA 1
ATOM 792 C C . ILE A 1 101 ? 7.859 -3.818 -10.375 1 97.44 101 ILE A C 1
ATOM 794 O O . ILE A 1 101 ? 8.43 -4.762 -10.93 1 97.44 101 ILE A O 1
ATOM 798 N N . ILE A 1 102 ? 7.227 -2.891 -11 1 97.56 102 ILE A N 1
ATOM 799 C CA . ILE A 1 102 ? 7.281 -2.799 -12.453 1 97.56 102 ILE A CA 1
ATOM 800 C C . ILE A 1 102 ? 8.07 -1.555 -12.859 1 97.56 102 ILE A C 1
ATOM 802 O O . ILE A 1 102 ? 7.836 -0.464 -12.336 1 97.56 102 ILE A O 1
ATOM 806 N N . LYS A 1 103 ? 8.945 -1.724 -13.68 1 95.19 103 LYS A N 1
ATOM 807 C CA . LYS A 1 103 ? 9.758 -0.604 -14.148 1 95.19 103 LYS A CA 1
ATOM 808 C C . LYS A 1 103 ? 9.531 -0.355 -15.641 1 95.19 103 LYS A C 1
ATOM 810 O O . LYS A 1 103 ? 9.219 -1.282 -16.391 1 95.19 103 LYS A O 1
ATOM 815 N N . MET B 1 1 ? -26.188 -23.609 41.344 1 38.09 1 MET B N 1
ATOM 816 C CA . MET B 1 1 ? -25.406 -23.969 40.156 1 38.09 1 MET B CA 1
ATOM 817 C C . MET B 1 1 ? -25.156 -22.75 39.281 1 38.09 1 MET B C 1
ATOM 819 O O . MET B 1 1 ? -26.094 -22.078 38.844 1 38.09 1 MET B O 1
ATOM 823 N N . LYS B 1 2 ? -24.016 -22.031 39.656 1 41.28 2 LYS B N 1
ATOM 824 C CA . LYS B 1 2 ? -23.594 -20.766 39.094 1 41.28 2 LYS B CA 1
ATOM 825 C C . LYS B 1 2 ? -23.234 -20.922 37.594 1 41.28 2 LYS B C 1
ATOM 827 O O . LYS B 1 2 ? -22.391 -21.75 37.25 1 41.28 2 LYS B O 1
ATOM 832 N N . HIS B 1 3 ? -24.203 -20.812 36.656 1 43.66 3 HIS B N 1
ATOM 833 C CA . HIS B 1 3 ? -24.031 -20.875 35.219 1 43.66 3 HIS B CA 1
ATOM 834 C C . HIS B 1 3 ? -23.109 -19.766 34.719 1 43.66 3 HIS B C 1
ATOM 836 O O . HIS B 1 3 ? -23.375 -18.578 34.938 1 43.66 3 HIS B O 1
ATOM 842 N N . LEU B 1 4 ? -21.781 -19.953 34.781 1 45.16 4 LEU B N 1
ATOM 843 C CA . LEU B 1 4 ? -20.75 -19.078 34.219 1 45.16 4 LEU B CA 1
ATOM 844 C C . LEU B 1 4 ? -20.953 -18.938 32.719 1 45.16 4 LEU B C 1
ATOM 846 O O . LEU B 1 4 ? -20.891 -19.906 31.969 1 45.16 4 LEU B O 1
ATOM 850 N N . TYR B 1 5 ? -21.703 -17.906 32.281 1 51.28 5 TYR B N 1
ATOM 851 C CA . TYR B 1 5 ? -21.859 -17.531 30.875 1 51.28 5 TYR B CA 1
ATOM 852 C C . TYR B 1 5 ? -20.516 -17.125 30.266 1 51.28 5 TYR B C 1
ATOM 854 O O . TYR B 1 5 ? -19.797 -16.312 30.844 1 51.28 5 TYR B O 1
ATOM 862 N N . LEU B 1 6 ? -19.828 -18 29.578 1 43.06 6 LEU B N 1
ATOM 863 C CA . LEU B 1 6 ? -18.656 -17.734 28.75 1 43.06 6 LEU B CA 1
ATOM 864 C C . LEU B 1 6 ? -18.969 -16.688 27.688 1 43.06 6 LEU B C 1
ATOM 866 O O . LEU B 1 6 ? -19.812 -16.906 26.812 1 43.06 6 LEU B O 1
ATOM 870 N N . VAL B 1 7 ? -18.797 -15.414 27.938 1 41.97 7 VAL B N 1
ATOM 871 C CA . VAL B 1 7 ? -18.938 -14.297 27.016 1 41.97 7 VAL B CA 1
ATOM 872 C C . VAL B 1 7 ? -17.906 -14.43 25.891 1 41.97 7 VAL B C 1
ATOM 874 O O . VAL B 1 7 ? -16.703 -14.422 26.125 1 41.97 7 VAL B O 1
ATOM 877 N N . LEU B 1 8 ? -18.203 -15.164 24.797 1 40.72 8 LEU B N 1
ATOM 878 C CA . LEU B 1 8 ? -17.453 -15.258 23.547 1 40.72 8 LEU B CA 1
ATOM 879 C C . LEU B 1 8 ? -17.234 -13.875 22.938 1 40.72 8 LEU B C 1
ATOM 881 O O . LEU B 1 8 ? -18.188 -13.219 22.516 1 40.72 8 LEU B O 1
ATOM 885 N N . PHE B 1 9 ? -16.172 -13.172 23.359 1 40.62 9 PHE B N 1
ATOM 886 C CA . PHE B 1 9 ? -15.695 -11.93 22.766 1 40.62 9 PHE B CA 1
ATOM 887 C C . PHE B 1 9 ? -15.211 -12.164 21.328 1 40.62 9 PHE B C 1
ATOM 889 O O . PHE B 1 9 ? -14.172 -12.797 21.125 1 40.62 9 PHE B O 1
ATOM 896 N N . PHE B 1 10 ? -16.062 -12.375 20.391 1 35.09 10 PHE B N 1
ATOM 897 C CA . PHE B 1 10 ? -15.695 -12.438 18.984 1 35.09 10 PHE B CA 1
ATOM 898 C C . PHE B 1 10 ? -15.078 -11.117 18.531 1 35.09 10 PHE B C 1
ATOM 900 O O . PHE B 1 10 ? -15.75 -10.086 18.5 1 35.09 10 PHE B O 1
ATOM 907 N N . VAL B 1 11 ? -13.797 -10.953 18.672 1 34.09 11 VAL B N 1
ATOM 908 C CA . VAL B 1 11 ? -13.055 -9.828 18.125 1 34.09 11 VAL B CA 1
ATOM 909 C C . VAL B 1 11 ? -13.117 -9.875 16.594 1 34.09 11 VAL B C 1
ATOM 911 O O . VAL B 1 11 ? -12.594 -10.805 15.969 1 34.09 11 VAL B O 1
ATOM 914 N N . PHE B 1 12 ? -14.148 -9.438 16 1 29.36 12 PHE B N 1
ATOM 915 C CA . PHE B 1 12 ? -14.289 -9.156 14.578 1 29.36 12 PHE B CA 1
ATOM 916 C C . PHE B 1 12 ? -13.195 -8.203 14.109 1 29.36 12 PHE B C 1
ATOM 918 O O . PHE B 1 12 ? -13.172 -7.031 14.492 1 29.36 12 PHE B O 1
ATOM 925 N N . SER B 1 13 ? -12 -8.727 13.922 1 32.25 13 SER B N 1
ATOM 926 C CA . SER B 1 13 ? -10.953 -7.922 13.281 1 32.25 13 SER B CA 1
ATOM 927 C C . SER B 1 13 ? -11.398 -7.43 11.914 1 32.25 13 SER B C 1
ATOM 929 O O . SER B 1 13 ? -11.672 -8.227 11.016 1 32.25 13 SER B O 1
ATOM 931 N N . THR B 1 14 ? -12.219 -6.426 11.758 1 29.33 14 THR B N 1
ATOM 932 C CA . THR B 1 14 ? -12.641 -5.742 10.539 1 29.33 14 THR B CA 1
ATOM 933 C C . THR B 1 14 ? -11.43 -5.328 9.711 1 29.33 14 THR B C 1
ATOM 935 O O . THR B 1 14 ? -10.57 -4.574 10.18 1 29.33 14 THR B O 1
ATOM 938 N N . VAL B 1 15 ? -10.883 -6.215 8.945 1 32.19 15 VAL B N 1
ATOM 939 C CA . VAL B 1 15 ? -9.961 -5.773 7.906 1 32.19 15 VAL B CA 1
ATOM 940 C C . VAL B 1 15 ? -10.625 -4.703 7.043 1 32.19 15 VAL B C 1
ATOM 942 O O . VAL B 1 15 ? -11.742 -4.891 6.559 1 32.19 15 VAL B O 1
ATOM 945 N N . VAL B 1 16 ? -10.523 -3.512 7.348 1 31.97 16 VAL B N 1
ATOM 946 C CA . VAL B 1 16 ? -11.008 -2.406 6.527 1 31.97 16 VAL B CA 1
ATOM 947 C C . VAL B 1 16 ? -10.43 -2.516 5.117 1 31.97 16 VAL B C 1
ATOM 949 O O . VAL B 1 16 ? -9.211 -2.576 4.941 1 31.97 16 VAL B O 1
ATOM 952 N N . ALA B 1 17 ? -11.031 -3.271 4.289 1 34.59 17 ALA B N 1
ATOM 953 C CA . ALA B 1 17 ? -10.797 -3.104 2.855 1 34.59 17 ALA B CA 1
ATOM 954 C C . ALA B 1 17 ? -10.719 -1.627 2.48 1 34.59 17 ALA B C 1
ATOM 956 O O . ALA B 1 17 ? -11.633 -0.854 2.77 1 34.59 17 ALA B O 1
ATOM 957 N N . PHE B 1 18 ? -9.508 -1.232 2.385 1 35.41 18 PHE B N 1
ATOM 958 C CA . PHE B 1 18 ? -9.242 0.118 1.901 1 35.41 18 PHE B CA 1
ATOM 959 C C . PHE B 1 18 ? -9.797 0.306 0.495 1 35.41 18 PHE B C 1
ATOM 961 O O . PHE B 1 18 ? -9.062 0.223 -0.487 1 35.41 18 PHE B O 1
ATOM 968 N N . GLY B 1 19 ? -10.773 -0.538 0.122 1 35.53 19 GLY B N 1
ATOM 969 C CA . GLY B 1 19 ? -11.305 -0.053 -1.14 1 35.53 19 GLY B CA 1
ATOM 970 C C . GLY B 1 19 ? -11.789 1.383 -1.069 1 35.53 19 GLY B C 1
ATOM 971 O O . GLY B 1 19 ? -12.969 1.658 -1.301 1 35.53 19 GLY B O 1
ATOM 972 N N . GLN B 1 20 ? -11.453 2.014 -0.144 1 32.66 20 GLN B N 1
ATOM 973 C CA . GLN B 1 20 ? -11.992 3.352 -0.359 1 32.66 20 GLN B CA 1
ATOM 974 C C . GLN B 1 20 ? -11.695 3.848 -1.771 1 32.66 20 GLN B C 1
ATOM 976 O O . GLN B 1 20 ? -10.547 3.775 -2.229 1 32.66 20 GLN B O 1
ATOM 981 N N . ASP B 1 21 ? -12.602 3.619 -2.695 1 33.47 21 ASP B N 1
ATOM 982 C CA . ASP B 1 21 ? -12.477 4.605 -3.764 1 33.47 21 ASP B CA 1
ATOM 983 C C . ASP B 1 21 ? -11.609 5.781 -3.324 1 33.47 21 ASP B C 1
ATOM 985 O O . ASP B 1 21 ? -11.734 6.266 -2.197 1 33.47 21 ASP B O 1
ATOM 989 N N . ALA B 1 22 ? -10.352 5.738 -3.617 1 39.19 22 ALA B N 1
ATOM 990 C CA . ALA B 1 22 ? -9.828 7.094 -3.469 1 39.19 22 ALA B CA 1
ATOM 991 C C . ALA B 1 22 ? -10.953 8.125 -3.547 1 39.19 22 ALA B C 1
ATOM 993 O O . ALA B 1 22 ? -11.25 8.641 -4.625 1 39.19 22 ALA B O 1
ATOM 994 N N . LYS B 1 23 ? -12.234 7.633 -3.338 1 38.09 23 LYS B N 1
ATOM 995 C CA . LYS B 1 23 ? -13.18 8.727 -3.158 1 38.09 23 LYS B CA 1
ATOM 996 C C . LYS B 1 23 ? -12.492 9.969 -2.617 1 38.09 23 LYS B C 1
ATOM 998 O O . LYS B 1 23 ? -11.547 9.875 -1.832 1 38.09 23 LYS B O 1
ATOM 1003 N N . ASN B 1 24 ? -12.727 11.07 -3.246 1 38.75 24 ASN B N 1
ATOM 1004 C CA . ASN B 1 24 ? -12.641 12.438 -2.736 1 38.75 24 ASN B CA 1
ATOM 1005 C C . ASN B 1 24 ? -13.031 12.508 -1.263 1 38.75 24 ASN B C 1
ATOM 1007 O O . ASN B 1 24 ? -14.211 12.547 -0.932 1 38.75 24 ASN B O 1
ATOM 1011 N N . SER B 1 25 ? -12.844 11.352 -0.417 1 46.31 25 SER B N 1
ATOM 1012 C CA . SER B 1 25 ? -13.055 11.75 0.972 1 46.31 25 SER B CA 1
ATOM 1013 C C . SER B 1 25 ? -13.18 13.266 1.1 1 46.31 25 SER B C 1
ATOM 1015 O O . SER B 1 25 ? -12.68 14.008 0.253 1 46.31 25 SER B O 1
ATOM 1017 N N . SER B 1 26 ? -14.203 13.664 1.636 1 57.75 26 SER B N 1
ATOM 1018 C CA . SER B 1 26 ? -14.312 15.102 1.881 1 57.75 26 SER B CA 1
ATOM 1019 C C . SER B 1 26 ? -12.945 15.742 2.074 1 57.75 26 SER B C 1
ATOM 1021 O O . SER B 1 26 ? -12.258 15.461 3.059 1 57.75 26 SER B O 1
ATOM 1023 N N . ASP B 1 27 ? -12.141 15.898 0.884 1 80.25 27 ASP B N 1
ATOM 1024 C CA . ASP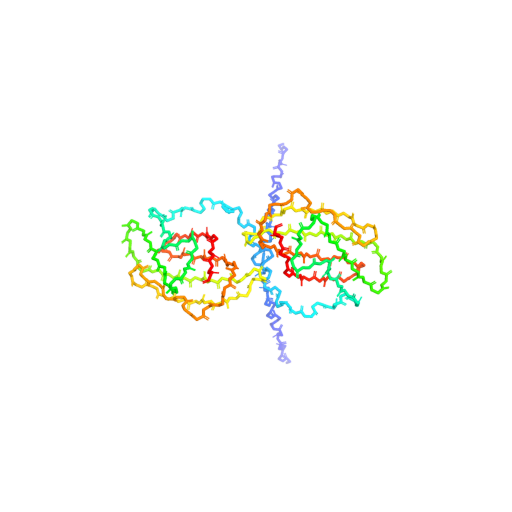 B 1 27 ? -10.773 16.375 0.705 1 80.25 27 ASP B CA 1
ATOM 1025 C C . ASP B 1 27 ? -10.469 17.547 1.642 1 80.25 27 ASP B C 1
ATOM 1027 O O . ASP B 1 27 ? -11.359 18.328 1.975 1 80.25 27 ASP B O 1
ATOM 1031 N N . ILE B 1 28 ? -9.664 17.109 2.479 1 95.5 28 ILE B N 1
ATOM 1032 C CA . ILE B 1 28 ? -9.086 18.219 3.234 1 95.5 28 ILE B CA 1
ATOM 1033 C C . ILE B 1 28 ? -8.773 19.375 2.293 1 95.5 28 ILE B C 1
ATOM 1035 O O . ILE B 1 28 ? -7.969 19.234 1.366 1 95.5 28 ILE B O 1
ATOM 1039 N N . GLU B 1 29 ? -9.602 20.438 2.545 1 94.94 29 GLU B N 1
ATOM 1040 C CA . GLU B 1 29 ? -9.461 21.594 1.667 1 94.94 29 GLU B CA 1
ATOM 1041 C C . GLU B 1 29 ? -8.016 22.078 1.619 1 94.94 29 GLU B C 1
ATOM 1043 O O . GLU B 1 29 ? -7.398 22.312 2.662 1 94.94 29 GLU B O 1
ATOM 1048 N N . GLY B 1 30 ? -7.492 22.203 0.471 1 96.12 30 GLY B N 1
ATOM 1049 C CA . GLY B 1 30 ? -6.176 22.797 0.278 1 96.12 30 GLY B CA 1
ATOM 1050 C C . GLY B 1 30 ? -5.043 21.828 0.542 1 96.12 30 GLY B C 1
ATOM 1051 O O . GLY B 1 30 ? -3.877 22.234 0.616 1 96.12 30 GLY B O 1
ATOM 1052 N N . LEU B 1 31 ? -5.328 20.578 0.641 1 96.88 31 LEU B N 1
ATOM 1053 C CA . LEU B 1 31 ? -4.289 19.609 0.975 1 96.88 31 LEU B CA 1
ATOM 1054 C C . LEU B 1 31 ? -3.258 19.516 -0.143 1 96.88 31 LEU B C 1
ATOM 1056 O O . LEU B 1 31 ? -3.609 19.281 -1.301 1 96.88 31 LEU B O 1
ATOM 1060 N N . LYS B 1 32 ? -1.984 19.75 0.254 1 96.5 32 LYS B N 1
ATOM 1061 C CA . LYS B 1 32 ? -0.834 19.594 -0.632 1 96.5 32 LYS B CA 1
ATOM 1062 C C . LYS B 1 32 ? 0.318 18.891 0.08 1 96.5 32 LYS B C 1
ATOM 1064 O O . LYS B 1 32 ? 0.589 19.156 1.252 1 96.5 32 LYS B O 1
ATOM 1069 N N . LEU B 1 33 ? 0.859 17.984 -0.643 1 97.38 33 LEU B N 1
ATOM 1070 C CA . LEU B 1 33 ? 2.064 17.312 -0.181 1 97.38 33 LEU B CA 1
ATOM 1071 C C . LEU B 1 33 ? 3.256 17.656 -1.069 1 97.38 33 LEU B C 1
ATOM 1073 O O . LEU B 1 33 ? 3.242 17.359 -2.27 1 97.38 33 LEU B O 1
ATOM 1077 N N . TYR B 1 34 ? 4.297 18.328 -0.511 1 97.06 34 TYR B N 1
ATOM 1078 C CA . TYR B 1 34 ? 5.461 18.672 -1.316 1 97.06 34 TYR B CA 1
ATOM 1079 C C . TYR B 1 34 ? 6.723 18.719 -0.46 1 97.06 34 TYR B C 1
ATOM 1081 O O . TYR B 1 34 ? 6.668 19.109 0.71 1 97.06 34 TYR B O 1
ATOM 1089 N N . PRO B 1 35 ? 7.758 18.328 -1.076 1 98 35 PRO B N 1
ATOM 1090 C CA . PRO B 1 35 ? 7.898 17.703 -2.391 1 98 35 PRO B CA 1
ATOM 1091 C C . PRO B 1 35 ? 7.422 16.25 -2.4 1 98 35 PRO B C 1
ATOM 1093 O O . PRO B 1 35 ? 7.309 15.625 -1.343 1 98 35 PRO B O 1
ATOM 1096 N N . ASN B 1 36 ? 7.004 15.664 -3.582 1 96.38 36 ASN B N 1
ATOM 1097 C CA . ASN B 1 36 ? 6.668 14.266 -3.846 1 96.38 36 ASN B CA 1
ATOM 1098 C C . ASN B 1 36 ? 7.023 13.867 -5.273 1 96.38 36 ASN B C 1
ATOM 1100 O O . ASN B 1 36 ? 6.34 14.258 -6.223 1 96.38 36 ASN B O 1
ATOM 1104 N N . PRO B 1 37 ? 8.258 13.289 -5.328 1 97.25 37 PRO B N 1
ATOM 1105 C CA . PRO B 1 37 ? 8.969 12.398 -4.406 1 97.25 37 PRO B CA 1
ATOM 1106 C C . PRO B 1 37 ? 9.781 13.148 -3.361 1 97.25 37 PRO B C 1
ATOM 1108 O O . PRO B 1 37 ? 10.305 14.234 -3.643 1 97.25 37 PRO B O 1
ATOM 1111 N N . VAL B 1 38 ? 9.812 12.555 -2.234 1 97.56 38 VAL B N 1
ATOM 1112 C CA . VAL B 1 38 ? 10.641 13.078 -1.154 1 97.56 38 VAL B CA 1
ATOM 1113 C C . VAL B 1 38 ? 12.102 12.688 -1.38 1 97.56 38 VAL B C 1
ATOM 1115 O O . VAL B 1 38 ? 12.414 11.508 -1.519 1 97.56 38 VAL B O 1
ATOM 1118 N N . THR B 1 39 ? 12.977 13.617 -1.349 1 95.38 39 THR B N 1
ATOM 1119 C CA . THR B 1 39 ? 14.383 13.32 -1.568 1 95.38 39 THR B CA 1
ATOM 1120 C C . THR B 1 39 ? 15.234 13.812 -0.397 1 95.38 39 THR B C 1
ATOM 1122 O O . THR B 1 39 ? 16.344 13.328 -0.183 1 95.38 39 THR B O 1
ATOM 1125 N N . SER B 1 40 ? 14.727 14.711 0.391 1 89.69 40 SER B N 1
ATOM 1126 C CA . SER B 1 40 ? 15.5 15.344 1.461 1 89.69 40 SER B CA 1
ATOM 1127 C C . SER B 1 40 ? 15.062 14.828 2.83 1 89.69 40 SER B C 1
ATOM 1129 O O . SER B 1 40 ? 15.492 15.352 3.859 1 89.69 40 SER B O 1
ATOM 1131 N N . GLY B 1 41 ? 14.203 13.883 2.854 1 94.19 41 GLY B N 1
ATOM 1132 C CA . GLY B 1 41 ? 13.758 13.281 4.102 1 94.19 41 GLY B CA 1
ATOM 1133 C C . GLY B 1 41 ? 12.648 14.078 4.781 1 94.19 41 GLY B C 1
ATOM 1134 O O . GLY B 1 41 ? 12.25 13.75 5.898 1 94.19 41 GLY B O 1
ATOM 1135 N N . LYS B 1 42 ? 12.359 15.18 4.133 1 96.81 42 LYS B N 1
ATOM 1136 C CA . LYS B 1 42 ? 11.289 16 4.699 1 96.81 42 LYS B CA 1
ATOM 1137 C C . LYS B 1 42 ? 10.195 16.266 3.668 1 96.81 42 LYS B C 1
ATOM 1139 O O . LYS B 1 42 ? 10.477 16.391 2.475 1 96.81 42 LYS B O 1
ATOM 1144 N N . ILE B 1 43 ? 8.938 16.391 4.199 1 97.88 43 ILE B N 1
ATOM 1145 C CA . ILE B 1 43 ? 7.816 16.781 3.354 1 97.88 43 ILE B CA 1
ATOM 1146 C C . ILE B 1 43 ? 6.938 17.781 4.094 1 97.88 43 ILE B C 1
ATOM 1148 O O . ILE B 1 43 ? 6.938 17.828 5.328 1 97.88 43 ILE B O 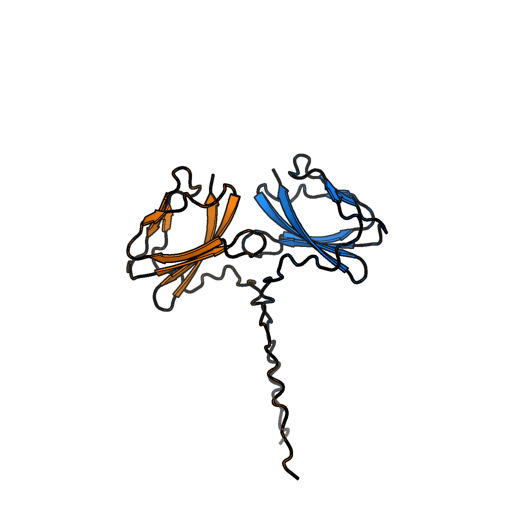1
ATOM 1152 N N . TYR B 1 44 ? 6.285 18.547 3.291 1 98.31 44 TYR B N 1
ATOM 1153 C CA . TYR B 1 44 ? 5.344 19.5 3.859 1 98.31 44 TYR B CA 1
ATOM 1154 C C . TYR B 1 44 ? 3.908 19.125 3.527 1 98.31 44 TYR B C 1
ATOM 1156 O O . TYR B 1 44 ? 3.584 18.844 2.371 1 98.31 44 TYR B O 1
ATOM 1164 N N . ILE B 1 45 ? 3.09 19.156 4.535 1 97.94 45 ILE B N 1
ATOM 1165 C CA . ILE B 1 45 ? 1.662 18.891 4.387 1 97.94 45 ILE B CA 1
ATOM 1166 C C . ILE B 1 45 ? 0.869 20.156 4.691 1 97.94 45 ILE B C 1
ATOM 1168 O O . ILE B 1 45 ? 0.681 20.516 5.855 1 97.94 45 ILE B O 1
ATOM 1172 N N . SER B 1 46 ? 0.395 20.703 3.641 1 97.62 46 SER B N 1
ATOM 1173 C CA . SER B 1 46 ? -0.312 21.969 3.785 1 97.62 46 SER B CA 1
ATOM 1174 C C . SER B 1 46 ? -1.818 21.781 3.631 1 97.62 46 SER B C 1
ATOM 1176 O O . SER B 1 46 ? -2.27 21.016 2.775 1 97.62 46 SER B O 1
ATOM 1178 N N . THR B 1 47 ? -2.621 22.406 4.438 1 97.06 47 THR B N 1
ATOM 1179 C CA . THR B 1 47 ? -4.074 22.469 4.352 1 97.06 47 THR B CA 1
ATOM 1180 C C . THR B 1 47 ? -4.574 23.891 4.586 1 97.06 47 THR B C 1
ATOM 1182 O O . THR B 1 47 ? -3.828 24.734 5.074 1 97.06 47 THR B O 1
ATOM 1185 N N . LYS B 1 48 ? -5.82 24.109 4.191 1 97 48 LYS B N 1
ATOM 1186 C CA . LYS B 1 48 ? -6.371 25.453 4.348 1 97 48 LYS B CA 1
ATOM 1187 C C . LYS B 1 48 ? -6.449 25.844 5.82 1 97 48 LYS B C 1
ATOM 1189 O O . LYS B 1 48 ? -6.047 26.953 6.195 1 97 48 LYS B O 1
ATOM 1194 N N . LYS B 1 49 ? -6.887 24.969 6.715 1 96.62 49 LYS B N 1
ATOM 1195 C CA . LYS B 1 49 ? -7.113 25.281 8.125 1 96.62 49 LYS B CA 1
ATOM 1196 C C . LYS B 1 49 ? -5.824 25.125 8.93 1 96.62 49 LYS B C 1
ATOM 1198 O O . LYS B 1 49 ? -5.684 25.734 10 1 96.62 49 LYS B O 1
ATOM 1203 N N . ASN B 1 50 ? -4.953 24.266 8.43 1 97.38 50 ASN B N 1
ATOM 1204 C CA . ASN B 1 50 ? -3.705 23.969 9.117 1 97.38 50 ASN B CA 1
ATOM 1205 C C . ASN B 1 50 ? -3.953 23.562 10.57 1 97.38 50 ASN B C 1
ATOM 1207 O O . ASN B 1 50 ? -3.254 24.031 11.477 1 97.38 50 ASN B O 1
ATOM 1211 N N . ALA B 1 51 ? -5.008 22.938 10.852 1 98.06 51 ALA B N 1
ATOM 1212 C CA . ALA B 1 51 ? -5.285 22.375 12.172 1 98.06 51 ALA B CA 1
ATOM 1213 C C . ALA B 1 51 ? -4.383 21.188 12.469 1 98.06 51 ALA B C 1
ATOM 1215 O O . ALA B 1 51 ? -3.723 20.656 11.57 1 98.06 51 ALA B O 1
ATOM 1216 N N . PRO B 1 52 ? -4.242 20.812 13.68 1 98.5 52 PRO B N 1
ATOM 1217 C CA . PRO B 1 52 ? -3.479 19.594 13.984 1 98.5 52 PRO B CA 1
ATOM 1218 C C . PRO B 1 52 ? -3.953 18.375 13.195 1 98.5 52 PRO B C 1
ATOM 1220 O O . PRO B 1 52 ? -5.156 18.203 12.992 1 98.5 52 PRO B O 1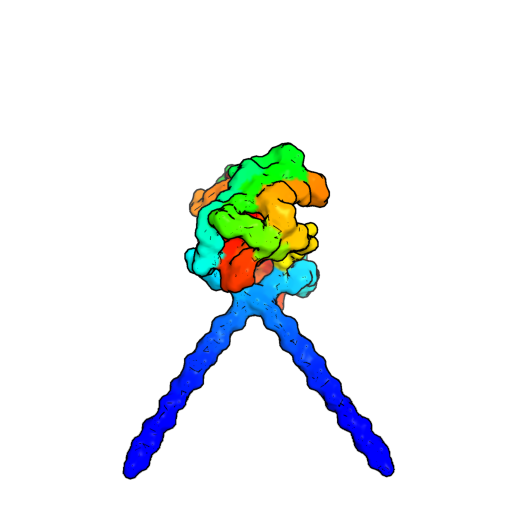
ATOM 1223 N N . LYS B 1 53 ? -2.979 17.578 12.828 1 98.44 53 LYS B N 1
ATOM 1224 C CA . LYS B 1 53 ? -3.287 16.438 11.977 1 98.44 53 LYS B CA 1
ATOM 1225 C C . LYS B 1 53 ? -2.797 15.133 12.609 1 98.44 53 LYS B C 1
ATOM 1227 O O . LYS B 1 53 ? -1.788 15.125 13.32 1 98.44 53 LYS B O 1
ATOM 1232 N N . LYS B 1 54 ? -3.518 14.125 12.391 1 98.75 54 LYS B N 1
ATOM 1233 C CA . LYS B 1 54 ? -3.008 12.773 12.578 1 98.75 54 LYS B CA 1
ATOM 1234 C C . LYS B 1 54 ? -2.535 12.172 11.258 1 98.75 54 LYS B C 1
ATOM 1236 O O . LYS B 1 54 ? -3.26 12.211 10.258 1 98.75 54 LYS B O 1
ATOM 1241 N N . ILE B 1 55 ? -1.277 11.648 11.25 1 98.62 55 ILE B N 1
ATOM 1242 C CA . ILE B 1 55 ? -0.667 11.125 10.031 1 98.62 55 ILE B CA 1
ATOM 1243 C C . ILE B 1 55 ? -0.418 9.625 10.18 1 98.62 55 ILE B C 1
ATOM 1245 O O . ILE B 1 55 ? 0.171 9.18 11.172 1 98.62 55 ILE B O 1
ATOM 1249 N N . LEU B 1 56 ? -0.978 8.906 9.25 1 98.62 56 LEU B N 1
ATOM 1250 C CA . LEU B 1 56 ? -0.655 7.488 9.133 1 98.62 56 LEU B CA 1
ATOM 1251 C C . LEU B 1 56 ? 0.014 7.191 7.797 1 98.62 56 LEU B C 1
ATOM 1253 O O . LEU B 1 56 ? -0.454 7.645 6.75 1 98.62 56 LEU B O 1
ATOM 1257 N N . ILE B 1 57 ? 1.157 6.434 7.887 1 98.5 57 ILE B N 1
ATOM 1258 C CA . ILE B 1 57 ? 1.826 6.02 6.66 1 98.5 57 ILE B CA 1
ATOM 1259 C C . ILE B 1 57 ? 1.963 4.496 6.637 1 98.5 57 ILE B C 1
ATOM 1261 O O . ILE B 1 57 ? 2.391 3.891 7.621 1 98.5 57 ILE B O 1
ATOM 1265 N N . PHE B 1 58 ? 1.573 3.967 5.492 1 98.12 58 PHE B N 1
ATOM 1266 C CA . PHE B 1 58 ? 1.634 2.521 5.316 1 98.12 58 PHE B CA 1
ATOM 1267 C C . PHE B 1 58 ? 2.486 2.158 4.109 1 98.12 58 PHE B C 1
ATOM 1269 O O . PHE B 1 58 ? 2.486 2.875 3.105 1 98.12 58 PHE B O 1
ATOM 1276 N N . ASP B 1 59 ? 3.113 1.021 4.223 1 96.69 59 ASP B N 1
ATOM 1277 C CA . ASP B 1 59 ? 3.807 0.547 3.027 1 96.69 59 ASP B CA 1
ATOM 1278 C C . ASP B 1 59 ? 2.857 -0.21 2.104 1 96.69 59 ASP B C 1
ATOM 1280 O O . ASP B 1 59 ? 1.652 -0.275 2.361 1 96.69 59 ASP B O 1
ATOM 1284 N N . VAL B 1 60 ? 3.371 -0.692 1.089 1 94.62 60 VAL B N 1
ATOM 1285 C CA . VAL B 1 60 ? 2.551 -1.248 0.017 1 94.62 60 VAL B CA 1
ATOM 1286 C C . VAL B 1 60 ? 1.873 -2.529 0.496 1 94.62 60 VAL B C 1
ATOM 1288 O O . VAL B 1 60 ? 0.827 -2.92 -0.029 1 94.62 60 VAL B O 1
ATOM 1291 N N . LEU B 1 61 ? 2.412 -3.131 1.454 1 93.38 61 LEU B N 1
ATOM 1292 C CA . LEU B 1 61 ? 1.849 -4.375 1.961 1 93.38 61 LEU B CA 1
ATOM 1293 C C . LEU B 1 61 ? 0.871 -4.105 3.1 1 93.38 61 LEU B C 1
ATOM 1295 O O . LEU B 1 61 ? 0.316 -5.043 3.682 1 93.38 61 LEU B O 1
ATOM 1299 N N . GLY B 1 62 ? 0.774 -2.822 3.428 1 93.88 62 GLY B N 1
ATOM 1300 C CA . GLY B 1 62 ? -0.231 -2.461 4.414 1 93.88 62 GLY B CA 1
ATOM 1301 C C . GLY B 1 62 ? 0.328 -2.342 5.82 1 93.88 62 GLY B C 1
ATOM 1302 O O . GLY B 1 62 ? -0.421 -2.127 6.777 1 93.88 62 GLY B O 1
ATOM 1303 N N . ASN B 1 63 ? 1.605 -2.488 5.953 1 95.19 63 ASN B N 1
ATOM 1304 C CA . ASN B 1 63 ? 2.223 -2.293 7.262 1 95.19 63 ASN B CA 1
ATOM 1305 C C . ASN B 1 63 ? 2.334 -0.812 7.613 1 95.19 63 ASN B C 1
ATOM 1307 O O . ASN B 1 63 ? 2.715 0.003 6.773 1 95.19 63 ASN B O 1
ATOM 1311 N N . LYS B 1 64 ? 2.027 -0.517 8.867 1 97.12 64 LYS B N 1
ATOM 1312 C CA . LYS B 1 64 ? 2.158 0.867 9.312 1 97.12 64 LYS B CA 1
ATOM 1313 C C . LYS B 1 64 ? 3.625 1.252 9.484 1 97.12 64 LYS B C 1
ATOM 1315 O O . LYS B 1 64 ? 4.336 0.662 10.297 1 97.12 64 LYS B O 1
ATOM 1320 N N . ALA B 1 65 ? 4.055 2.178 8.781 1 98.06 65 ALA B N 1
ATOM 1321 C CA . ALA B 1 65 ? 5.445 2.631 8.812 1 98.06 65 ALA B CA 1
ATOM 1322 C C . ALA B 1 65 ? 5.621 3.793 9.789 1 98.06 65 ALA B C 1
ATOM 1324 O O . ALA B 1 65 ? 6.703 3.979 10.352 1 98.06 65 ALA B O 1
ATOM 1325 N N . LEU B 1 66 ? 4.562 4.586 9.891 1 98.44 66 LEU B N 1
ATOM 1326 C CA . LEU B 1 66 ? 4.641 5.77 10.734 1 98.44 66 LEU B CA 1
ATOM 1327 C C . LEU B 1 66 ? 3.252 6.191 11.211 1 98.44 66 LEU B C 1
ATOM 1329 O O . LEU B 1 66 ? 2.287 6.133 10.445 1 98.44 66 LEU B O 1
ATOM 1333 N N . GLU B 1 67 ? 3.088 6.504 12.375 1 98.69 67 GLU B N 1
ATOM 1334 C CA . GLU B 1 67 ? 1.938 7.176 12.969 1 98.69 67 GLU B CA 1
ATOM 1335 C C . GLU B 1 67 ? 2.375 8.352 13.836 1 98.69 67 GLU B C 1
ATOM 1337 O O . GLU B 1 67 ? 3.207 8.195 14.734 1 98.69 67 GLU B O 1
ATOM 1342 N N . THR B 1 68 ? 1.864 9.5 13.516 1 98.62 68 THR B N 1
ATOM 1343 C CA . THR B 1 68 ? 2.303 10.656 14.297 1 98.62 68 THR B CA 1
ATOM 1344 C C . THR B 1 68 ? 1.24 11.75 14.281 1 98.62 68 THR B C 1
ATOM 1346 O O . THR B 1 68 ? 0.292 11.695 13.5 1 98.62 68 THR B O 1
ATOM 1349 N N . LYS B 1 69 ? 1.38 12.648 15.227 1 98.69 69 LYS B N 1
ATOM 1350 C CA . LYS B 1 69 ? 0.622 13.898 15.227 1 98.69 69 LYS B CA 1
ATOM 1351 C C . LYS B 1 69 ? 1.46 15.055 14.68 1 98.69 69 LYS B C 1
ATOM 1353 O O . LYS B 1 69 ? 2.629 15.203 15.039 1 98.69 69 LYS B O 1
ATOM 1358 N N . LEU B 1 70 ? 0.876 15.75 13.859 1 98.56 70 LEU B N 1
ATOM 1359 C CA . LEU B 1 70 ? 1.6 16.844 13.211 1 98.56 70 LEU B CA 1
ATOM 1360 C C . LEU B 1 70 ? 0.949 18.188 13.523 1 98.56 70 LEU B C 1
ATOM 1362 O O . LEU B 1 70 ? -0.233 18.391 13.234 1 98.56 70 LEU B O 1
ATOM 1366 N N . ILE B 1 71 ? 1.66 18.922 14.203 1 97.75 71 ILE B N 1
ATOM 1367 C CA . ILE B 1 71 ? 1.3 20.328 14.352 1 97.75 71 ILE B CA 1
ATOM 1368 C C . ILE B 1 71 ? 2.123 21.188 13.383 1 97.75 71 ILE B C 1
ATOM 1370 O O . ILE B 1 71 ? 3.355 21.172 13.438 1 97.75 71 ILE B O 1
ATOM 1374 N N . GLY B 1 72 ? 1.455 21.797 12.508 1 97.38 72 GLY B N 1
ATOM 1375 C CA . GLY B 1 72 ? 2.152 22.5 11.438 1 97.38 72 GLY B CA 1
ATOM 1376 C C . GLY B 1 72 ? 2.201 21.703 10.148 1 97.38 72 GLY B C 1
ATOM 1377 O O . GLY B 1 72 ? 1.276 20.953 9.836 1 97.38 72 GLY B O 1
ATOM 1378 N N . LYS B 1 73 ? 3.289 21.984 9.344 1 97.81 73 LYS B N 1
ATOM 1379 C CA . LYS B 1 73 ? 3.205 21.422 7.996 1 97.81 73 LYS B CA 1
ATOM 1380 C C . LYS B 1 73 ? 4.379 20.5 7.707 1 97.81 73 LYS B C 1
ATOM 1382 O O . LYS B 1 73 ? 4.332 19.703 6.766 1 97.81 73 LYS B O 1
ATOM 1387 N N . GLU B 1 74 ? 5.418 20.609 8.578 1 97.94 74 GLU B N 1
ATOM 1388 C CA . GLU B 1 74 ? 6.648 19.906 8.242 1 97.94 74 GLU B CA 1
ATOM 1389 C C . GLU B 1 74 ? 6.66 18.5 8.859 1 97.94 74 GLU B C 1
ATOM 1391 O O . GLU B 1 74 ? 6.461 18.359 10.07 1 97.94 74 GLU B O 1
ATOM 1396 N N . LEU B 1 75 ? 6.914 17.5 8.07 1 98.38 75 LEU B N 1
ATOM 1397 C CA . LEU B 1 75 ? 6.988 16.109 8.523 1 98.38 75 LEU B CA 1
ATOM 1398 C C . LEU B 1 75 ? 8.328 15.492 8.148 1 98.38 75 LEU B C 1
ATOM 1400 O O . LEU B 1 75 ? 8.727 15.523 6.984 1 98.38 75 LEU B O 1
ATOM 1404 N N . ASN B 1 76 ? 9 14.945 9.133 1 98.19 76 ASN B N 1
ATOM 1405 C CA . ASN B 1 76 ? 10.289 14.289 8.914 1 98.19 76 ASN B CA 1
ATOM 1406 C C . ASN B 1 76 ? 10.109 12.82 8.539 1 98.19 76 ASN B C 1
ATOM 1408 O O . ASN B 1 76 ? 9.445 12.07 9.25 1 98.19 76 ASN B O 1
ATOM 1412 N N . LEU B 1 77 ? 10.719 12.445 7.398 1 98.31 77 LEU B N 1
ATOM 1413 C CA . LEU B 1 77 ? 10.562 11.078 6.91 1 98.31 77 LEU B CA 1
ATOM 1414 C C . LEU B 1 77 ? 11.922 10.422 6.723 1 98.31 77 LEU B C 1
ATOM 1416 O O . LEU B 1 77 ? 12.047 9.445 5.977 1 98.31 77 LEU B O 1
ATOM 1420 N N . SER B 1 78 ? 12.898 10.938 7.359 1 96.56 78 SER B N 1
ATOM 1421 C CA . SER B 1 78 ? 14.273 10.477 7.168 1 96.56 78 SER B CA 1
ATOM 1422 C C . SER B 1 78 ? 14.445 9.039 7.641 1 96.56 78 SER B C 1
ATOM 1424 O O . SER B 1 78 ? 15.398 8.359 7.246 1 96.56 78 SER B O 1
ATOM 1426 N N . ASN B 1 79 ? 13.531 8.586 8.414 1 96.44 79 ASN B N 1
ATOM 1427 C CA . ASN B 1 79 ? 13.672 7.25 8.984 1 96.44 79 ASN B CA 1
ATOM 1428 C C . ASN B 1 79 ? 12.969 6.199 8.133 1 96.44 79 ASN B C 1
ATOM 1430 O O . ASN B 1 79 ? 12.992 5.012 8.461 1 96.44 79 ASN B O 1
ATOM 1434 N N . LEU B 1 80 ? 12.391 6.613 7.082 1 97.62 80 LEU B N 1
ATOM 1435 C CA . LEU B 1 80 ? 11.711 5.68 6.191 1 97.62 80 LEU B CA 1
ATOM 1436 C C . LEU B 1 80 ? 12.586 5.34 4.988 1 97.62 80 LEU B C 1
ATOM 1438 O O . LEU B 1 80 ? 13.258 6.215 4.438 1 97.62 80 LEU B O 1
ATOM 1442 N N . ASP B 1 81 ? 12.617 4.102 4.594 1 95.88 81 ASP B N 1
ATOM 1443 C CA . ASP B 1 81 ? 13.367 3.645 3.428 1 95.88 81 ASP B CA 1
ATOM 1444 C C . ASP B 1 81 ? 12.734 4.16 2.137 1 95.88 81 ASP B C 1
ATOM 1446 O O . ASP B 1 81 ? 11.539 4.469 2.102 1 95.88 81 ASP B O 1
ATOM 1450 N N . ALA B 1 82 ? 13.562 4.281 1.118 1 96.56 82 ALA B N 1
ATOM 1451 C CA . ALA B 1 82 ? 13.055 4.609 -0.211 1 96.56 82 ALA B CA 1
ATOM 1452 C C . ALA B 1 82 ? 11.977 3.621 -0.645 1 96.56 82 ALA B C 1
ATOM 1454 O O . ALA B 1 82 ? 12.086 2.422 -0.38 1 96.56 82 ALA B O 1
ATOM 1455 N N . GLY B 1 83 ? 10.945 4.082 -1.278 1 95.94 83 GLY B N 1
ATOM 1456 C CA . GLY B 1 83 ? 9.852 3.246 -1.747 1 95.94 83 GLY B CA 1
ATOM 1457 C C . GLY B 1 83 ? 8.539 4 -1.879 1 95.94 83 GLY B C 1
ATOM 1458 O O . GLY B 1 83 ? 8.523 5.23 -1.844 1 95.94 83 GLY B O 1
ATOM 1459 N N . VAL B 1 84 ? 7.535 3.273 -2.113 1 97.06 84 VAL B 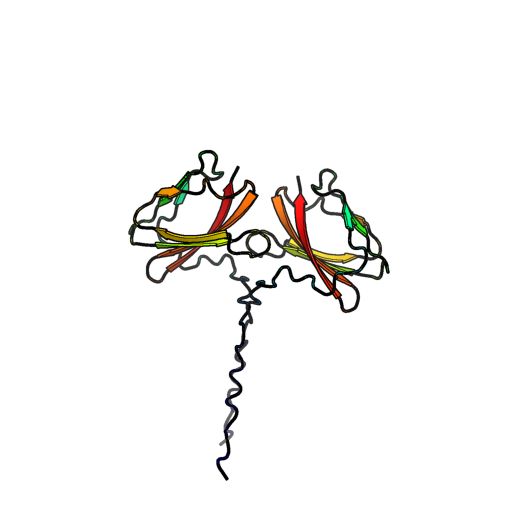N 1
ATOM 1460 C CA . VAL B 1 84 ? 6.211 3.859 -2.277 1 97.06 84 VAL B CA 1
ATOM 1461 C C . VAL B 1 84 ? 5.348 3.529 -1.062 1 97.06 84 VAL B C 1
ATOM 1463 O O . VAL B 1 84 ? 5.363 2.4 -0.567 1 97.06 84 VAL B O 1
ATOM 1466 N N . TYR B 1 85 ? 4.609 4.551 -0.624 1 97.5 85 TYR B N 1
ATOM 1467 C CA . TYR B 1 85 ? 3.775 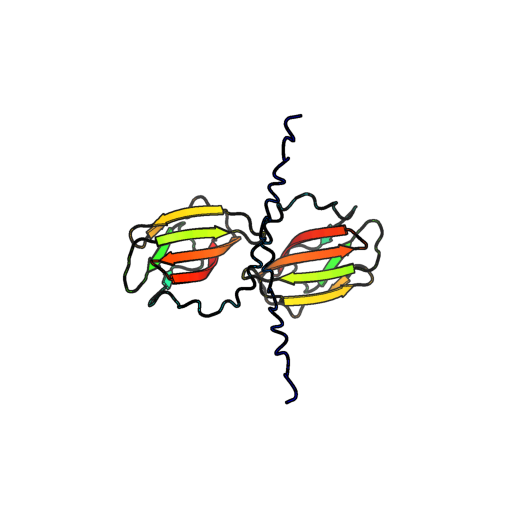4.445 0.569 1 97.5 85 TYR B CA 1
ATOM 1468 C C . TYR B 1 85 ? 2.395 5.039 0.325 1 97.5 85 TYR B C 1
ATOM 1470 O O . TYR B 1 85 ? 2.156 5.672 -0.707 1 97.5 85 TYR B O 1
ATOM 1478 N N . VAL B 1 86 ? 1.516 4.789 1.283 1 97.5 86 VAL B N 1
ATOM 1479 C CA . VAL B 1 86 ? 0.232 5.477 1.374 1 97.5 86 VAL B CA 1
ATOM 1480 C C . VAL B 1 86 ? 0.209 6.363 2.617 1 97.5 86 VAL B C 1
ATOM 1482 O O . VAL B 1 86 ? 0.559 5.918 3.713 1 97.5 86 VAL B O 1
ATOM 1485 N N . ILE B 1 87 ? -0.136 7.562 2.416 1 97.75 87 ILE B N 1
ATOM 1486 C CA . ILE B 1 87 ? -0.249 8.469 3.551 1 97.75 87 ILE B CA 1
ATOM 1487 C C . ILE B 1 87 ? -1.71 8.867 3.748 1 97.75 87 ILE B C 1
ATOM 1489 O O . ILE B 1 87 ? -2.389 9.258 2.795 1 97.75 87 ILE B O 1
ATOM 1493 N N . ARG B 1 88 ? -2.121 8.75 4.934 1 97.88 88 ARG B N 1
ATOM 1494 C CA . ARG B 1 88 ? -3.453 9.195 5.332 1 97.88 88 ARG B CA 1
ATOM 1495 C C . ARG B 1 88 ? -3.371 10.359 6.309 1 97.88 88 ARG B C 1
ATOM 1497 O O . ARG B 1 88 ? -2.709 10.266 7.344 1 97.88 88 ARG B O 1
ATOM 1504 N N . VAL B 1 89 ? -4.066 11.367 5.953 1 98.06 89 VAL B N 1
ATOM 1505 C CA . VAL B 1 89 ? -4.082 12.586 6.758 1 98.06 89 VAL B CA 1
ATOM 1506 C C . VAL B 1 89 ? -5.465 12.781 7.371 1 98.06 89 VAL B C 1
ATOM 1508 O O . VAL B 1 89 ? -6.473 12.781 6.66 1 98.06 89 VAL B O 1
ATOM 1511 N N . PHE B 1 90 ? -5.469 12.844 8.641 1 97.62 90 PHE B N 1
ATOM 1512 C CA . PHE B 1 90 ? -6.688 13.164 9.367 1 97.62 90 PHE B CA 1
ATOM 1513 C C . PHE B 1 90 ? -6.633 14.594 9.906 1 97.62 90 PHE B C 1
ATOM 1515 O O . PHE B 1 90 ? -5.691 14.961 10.609 1 97.62 90 PHE B O 1
ATOM 1522 N N . GLU B 1 91 ? -7.531 15.383 9.562 1 97.69 91 GLU B N 1
ATOM 1523 C CA . GLU B 1 91 ? -7.66 16.75 10.086 1 97.69 91 GLU B CA 1
ATOM 1524 C C . GLU B 1 91 ? -9.109 17.062 10.43 1 97.69 91 GLU B C 1
ATOM 1526 O O . GLU B 1 91 ? -9.977 17.094 9.555 1 97.69 91 GLU B O 1
ATOM 1531 N N . LYS B 1 92 ? -9.32 17.25 11.703 1 95.31 92 LYS B N 1
ATOM 1532 C CA . LYS B 1 92 ? -10.68 17.422 12.211 1 95.31 92 LYS B CA 1
ATOM 1533 C C . LYS B 1 92 ? -11.562 16.234 11.859 1 95.31 92 LYS B C 1
ATOM 1535 O O . LYS B 1 92 ? -11.242 15.094 12.227 1 95.31 92 LYS B O 1
ATOM 1540 N N . ASP B 1 93 ? -12.539 16.422 11.086 1 93.25 93 ASP B N 1
ATOM 1541 C CA . ASP B 1 93 ? -13.445 15.312 10.781 1 93.25 93 ASP B CA 1
ATOM 1542 C C . ASP B 1 93 ? -13.25 14.82 9.344 1 93.25 93 ASP B C 1
ATOM 1544 O O . ASP B 1 93 ? -14.102 14.117 8.805 1 93.25 93 ASP B O 1
ATOM 1548 N N . LYS B 1 94 ? -12.125 15.227 8.828 1 95.69 94 LYS B N 1
ATOM 1549 C CA . LYS B 1 94 ? -11.875 14.867 7.434 1 95.69 94 LYS B CA 1
ATOM 1550 C C . LYS B 1 94 ? -10.648 13.961 7.309 1 95.69 94 LYS B C 1
ATOM 1552 O O . LYS B 1 94 ? -9.734 14.023 8.133 1 95.69 94 LYS B O 1
ATOM 1557 N N . VAL B 1 95 ? -10.672 13.211 6.262 1 96.19 95 VAL B N 1
ATOM 1558 C CA . VAL B 1 95 ? -9.562 12.312 5.984 1 96.19 95 VAL B CA 1
ATOM 1559 C C . VAL B 1 95 ? -9.219 12.344 4.496 1 96.19 95 VAL B C 1
ATOM 1561 O O . VAL B 1 95 ? -10.117 12.422 3.652 1 96.19 95 VAL B O 1
ATOM 1564 N N . ALA B 1 96 ? -7.914 12.258 4.25 1 95.5 96 ALA B N 1
ATOM 1565 C CA . ALA B 1 96 ? -7.453 12.172 2.867 1 95.5 96 ALA B CA 1
ATOM 1566 C C . ALA B 1 96 ? -6.336 11.141 2.725 1 95.5 96 ALA B C 1
ATOM 1568 O O . ALA B 1 96 ? -5.484 11.016 3.605 1 95.5 96 ALA B O 1
ATOM 1569 N N . THR B 1 97 ? -6.363 10.477 1.64 1 96.25 97 THR B N 1
ATOM 1570 C CA . THR B 1 97 ? -5.355 9.469 1.328 1 96.25 97 THR B CA 1
ATOM 1571 C C . THR B 1 97 ? -4.586 9.844 0.064 1 96.25 97 THR B C 1
ATOM 1573 O O . THR B 1 97 ? -5.18 10.289 -0.919 1 96.25 97 THR B O 1
ATOM 1576 N N . ARG B 1 98 ? -3.205 9.719 0.133 1 95.5 98 ARG B N 1
ATOM 1577 C CA . ARG B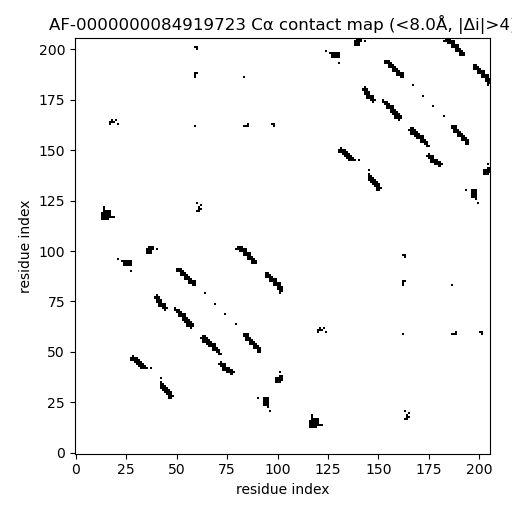 1 98 ? -2.359 10.047 -1.01 1 95.5 98 ARG B CA 1
ATOM 1578 C C . ARG B 1 98 ? -1.234 9.031 -1.166 1 95.5 98 ARG B C 1
ATOM 1580 O O . ARG B 1 98 ? -0.829 8.391 -0.193 1 95.5 98 ARG B O 1
ATOM 1587 N N . LYS B 1 99 ? -0.844 8.914 -2.355 1 96.44 99 LYS B N 1
ATOM 1588 C CA . LYS B 1 99 ? 0.388 8.18 -2.629 1 96.44 99 LYS B CA 1
ATOM 1589 C C . LYS B 1 99 ? 1.615 9 -2.25 1 96.44 99 LYS B C 1
ATOM 1591 O O . LYS B 1 99 ? 1.694 10.188 -2.566 1 96.44 99 LYS B O 1
ATOM 1596 N N . LEU B 1 100 ? 2.535 8.398 -1.512 1 97.31 100 LEU B N 1
ATOM 1597 C CA . LEU B 1 100 ? 3.766 9.039 -1.062 1 97.31 100 LEU B CA 1
ATOM 1598 C C . LEU B 1 100 ? 4.988 8.297 -1.591 1 97.31 100 LEU B C 1
ATOM 1600 O O . LEU B 1 100 ? 5.105 7.082 -1.416 1 97.31 100 LEU B O 1
ATOM 1604 N N . ILE B 1 101 ? 5.875 9.023 -2.258 1 97.5 101 ILE B N 1
ATOM 1605 C CA . ILE B 1 101 ? 7.082 8.414 -2.801 1 97.5 101 ILE B CA 1
ATOM 1606 C C . ILE B 1 101 ? 8.312 8.969 -2.072 1 97.5 101 ILE B C 1
ATOM 1608 O O . ILE B 1 101 ? 8.484 10.18 -1.97 1 97.5 101 ILE B O 1
ATOM 1612 N N . ILE B 1 102 ? 9.055 8.07 -1.563 1 97.62 102 ILE B N 1
ATOM 1613 C CA . ILE B 1 102 ? 10.305 8.453 -0.914 1 97.62 102 ILE B CA 1
ATOM 1614 C C . ILE B 1 102 ? 11.492 7.926 -1.721 1 97.62 102 ILE B C 1
ATOM 1616 O O . ILE B 1 102 ? 11.508 6.758 -2.119 1 97.62 102 ILE B O 1
ATOM 1620 N N . LYS B 1 103 ? 12.359 8.758 -1.97 1 95.31 103 LYS B N 1
ATOM 1621 C CA . LYS B 1 103 ? 13.547 8.359 -2.727 1 95.31 103 LYS B CA 1
ATOM 1622 C C . LYS B 1 103 ? 14.812 8.508 -1.884 1 95.31 103 LYS B C 1
ATOM 1624 O O . LYS B 1 103 ? 14.867 9.359 -0.99 1 95.31 103 LYS B O 1
#

Sequence (206 aa):
MKHLYLVLFFVFSTVVAFGQDAKNSSDIEGLKLYPNPVTSGKIYISTKKNAPKKILIFDVLGNKALETKLIGKELNLSNLDAGVYVIRVFEKDKVATRKLIIKMKHLYLVLFFVFSTVVAFGQDAKNSSDIEGLKLYPNPVTSGKIYISTKKNAPKKILIFDVLGNKALETKLIGKELNLSNLDAGVYVIRVFEKDKVATRKLIIK